Protein AF-A0A8C9F3S1-F1 (afdb_monomer_lite)

Structure (mmCIF, N/CA/C/O backbone):
data_AF-A0A8C9F3S1-F1
#
_entry.id   AF-A0A8C9F3S1-F1
#
loop_
_atom_site.group_PDB
_atom_site.id
_atom_site.type_symbol
_atom_site.label_atom_id
_atom_site.label_alt_id
_atom_site.label_comp_id
_atom_site.label_asym_id
_atom_site.label_entity_id
_atom_site.label_seq_id
_atom_site.pdbx_PDB_ins_code
_atom_site.Cartn_x
_atom_site.Cartn_y
_atom_site.Cartn_z
_atom_site.occupancy
_atom_site.B_iso_or_equiv
_atom_site.auth_seq_id
_atom_site.auth_comp_id
_atom_site.auth_asym_id
_atom_site.auth_atom_id
_atom_site.pdbx_PDB_model_num
ATOM 1 N N . MET A 1 1 ? 56.300 -4.552 -27.128 1.00 40.38 1 MET A N 1
ATOM 2 C CA . MET A 1 1 ? 56.455 -3.612 -25.999 1.00 40.38 1 MET A CA 1
ATOM 3 C C . MET A 1 1 ? 55.143 -2.860 -25.889 1.00 40.38 1 MET A C 1
ATOM 5 O O . MET A 1 1 ? 54.891 -1.975 -26.688 1.00 40.38 1 MET A O 1
ATOM 9 N N . GLU A 1 2 ? 54.137 -3.529 -25.342 1.00 37.75 2 GLU A N 1
ATOM 10 C CA . GLU A 1 2 ? 53.760 -3.551 -23.916 1.00 37.75 2 GLU A CA 1
ATOM 11 C C . GLU A 1 2 ? 52.948 -2.316 -23.510 1.00 37.75 2 GLU A C 1
ATOM 13 O O . GLU A 1 2 ? 53.443 -1.196 -23.452 1.00 37.75 2 GLU A O 1
ATOM 18 N N . VAL A 1 3 ? 51.667 -2.591 -23.267 1.00 48.91 3 VAL A N 1
ATOM 19 C CA . VAL A 1 3 ? 50.691 -1.763 -22.556 1.00 48.91 3 VAL A CA 1
ATOM 20 C C . VAL A 1 3 ? 51.000 -1.881 -21.057 1.00 48.91 3 VAL A C 1
ATOM 22 O O . VAL A 1 3 ? 51.366 -2.970 -20.617 1.00 48.91 3 VAL A O 1
ATOM 25 N N . PRO A 1 4 ? 50.797 -0.826 -20.250 1.00 51.31 4 PRO A N 1
ATOM 26 C CA . PRO A 1 4 ? 49.810 -1.012 -19.184 1.00 51.31 4 PRO A CA 1
ATOM 27 C C . PRO A 1 4 ? 48.930 0.221 -18.934 1.00 51.31 4 PRO A C 1
ATOM 29 O O . PRO A 1 4 ? 49.405 1.335 -18.729 1.00 51.31 4 PRO A O 1
ATOM 32 N N . ALA A 1 5 ? 47.623 -0.037 -18.879 1.00 44.47 5 ALA A N 1
ATOM 33 C CA . ALA A 1 5 ? 46.627 0.807 -18.239 1.00 44.47 5 ALA A CA 1
ATOM 34 C C . ALA A 1 5 ? 46.515 0.403 -16.759 1.00 44.47 5 ALA A C 1
ATOM 36 O O . ALA A 1 5 ? 46.363 -0.775 -16.428 1.00 44.47 5 ALA A O 1
ATOM 37 N N . SER A 1 6 ? 46.596 1.387 -15.872 1.00 47.25 6 SER A N 1
ATOM 38 C CA . SER A 1 6 ? 46.418 1.257 -14.429 1.00 47.25 6 SER A CA 1
ATOM 39 C C . SER A 1 6 ? 44.938 1.043 -14.073 1.00 47.25 6 SER A C 1
ATOM 41 O O . SER A 1 6 ? 44.082 1.878 -14.352 1.00 47.25 6 SER A O 1
ATOM 43 N N . ARG A 1 7 ? 44.638 -0.097 -13.437 1.00 53.00 7 ARG A N 1
ATOM 44 C CA . ARG A 1 7 ? 43.359 -0.407 -12.769 1.00 53.00 7 ARG A CA 1
ATOM 45 C C . ARG A 1 7 ? 43.422 0.059 -11.310 1.00 53.00 7 ARG A C 1
ATOM 47 O O . ARG A 1 7 ? 44.459 -0.163 -10.685 1.00 53.00 7 ARG A O 1
ATOM 54 N N . PRO A 1 8 ? 42.326 0.535 -10.701 1.00 44.69 8 PRO A N 1
ATOM 55 C CA . PRO A 1 8 ? 42.123 0.359 -9.275 1.00 44.69 8 PRO A CA 1
ATOM 56 C C . PRO A 1 8 ? 41.357 -0.945 -9.017 1.00 44.69 8 PRO A C 1
ATOM 58 O O . PRO A 1 8 ? 40.344 -1.248 -9.651 1.00 44.69 8 PRO A O 1
ATOM 61 N N . ALA A 1 9 ? 41.889 -1.734 -8.088 1.00 42.00 9 ALA A N 1
ATOM 62 C CA . ALA A 1 9 ? 41.243 -2.895 -7.507 1.00 42.00 9 ALA A CA 1
ATOM 63 C C . ALA A 1 9 ? 40.185 -2.427 -6.498 1.00 42.00 9 ALA A C 1
ATOM 65 O O . ALA A 1 9 ? 40.517 -1.745 -5.533 1.00 42.00 9 ALA A O 1
ATOM 66 N N . ALA A 1 10 ? 38.928 -2.811 -6.711 1.00 38.44 10 ALA A N 1
ATOM 67 C CA . ALA A 1 10 ? 37.900 -2.778 -5.681 1.00 38.44 10 ALA A CA 1
ATOM 68 C C . ALA A 1 10 ? 37.545 -4.228 -5.344 1.00 38.44 10 ALA A C 1
ATOM 70 O O . ALA A 1 10 ? 37.006 -4.976 -6.158 1.00 38.44 10 ALA A O 1
ATOM 71 N N . THR A 1 11 ? 37.965 -4.622 -4.152 1.00 38.94 11 THR A N 1
ATOM 72 C CA . THR A 1 11 ? 37.677 -5.880 -3.475 1.00 38.94 11 THR A CA 1
ATOM 73 C C . THR A 1 11 ? 36.175 -6.066 -3.284 1.00 38.94 11 THR A C 1
ATOM 75 O O . THR A 1 11 ? 35.510 -5.226 -2.682 1.00 38.94 11 THR A O 1
ATOM 78 N N . VAL A 1 12 ? 35.663 -7.196 -3.767 1.00 43.34 12 VAL A N 1
ATOM 79 C CA . VAL A 1 12 ? 34.337 -7.728 -3.441 1.00 43.34 12 VAL A CA 1
ATOM 80 C C . VAL A 1 12 ? 34.386 -8.251 -2.003 1.00 43.34 12 VAL A C 1
ATOM 82 O O . VAL A 1 12 ? 35.109 -9.204 -1.722 1.00 43.34 12 VAL A O 1
ATOM 85 N N . GLY A 1 13 ? 33.653 -7.608 -1.095 1.00 36.44 13 GLY A N 1
ATOM 86 C CA . GLY A 1 13 ? 33.334 -8.138 0.233 1.00 36.44 13 GLY A CA 1
ATOM 87 C C . GLY A 1 13 ? 31.901 -8.686 0.247 1.00 36.44 13 GLY A C 1
ATOM 88 O O . GLY A 1 13 ? 31.048 -8.121 -0.442 1.00 36.44 13 GLY A O 1
ATOM 89 N N . PRO A 1 14 ? 31.610 -9.774 0.983 1.00 40.41 14 PRO A N 1
ATOM 90 C CA . PRO A 1 14 ? 30.261 -10.311 1.078 1.00 40.41 14 PRO A CA 1
ATOM 91 C C . PRO A 1 14 ? 29.432 -9.437 2.028 1.00 40.41 14 PRO A C 1
ATOM 93 O O . PRO A 1 14 ? 29.808 -9.231 3.180 1.00 40.41 14 PRO A O 1
ATOM 96 N N . LEU A 1 15 ? 28.303 -8.921 1.544 1.00 35.81 15 LEU A N 1
ATOM 97 C CA . LEU A 1 15 ? 27.267 -8.325 2.386 1.00 35.81 15 LEU A CA 1
ATOM 98 C C . LEU A 1 15 ? 26.510 -9.472 3.059 1.00 35.81 15 LEU A C 1
ATOM 100 O O . LEU A 1 15 ? 25.598 -10.056 2.478 1.00 35.81 15 LEU A O 1
ATOM 104 N N . ALA A 1 16 ? 26.976 -9.842 4.250 1.00 39.41 16 ALA A N 1
ATOM 105 C CA . ALA A 1 16 ? 26.244 -10.689 5.174 1.00 39.41 16 ALA A CA 1
ATOM 106 C C . ALA A 1 16 ? 25.126 -9.868 5.828 1.00 39.41 16 ALA A C 1
ATOM 108 O O . ALA A 1 16 ? 25.329 -8.721 6.225 1.00 39.41 16 ALA A O 1
ATOM 109 N N . GLU A 1 17 ? 23.951 -10.479 5.900 1.00 46.97 17 GLU A N 1
ATOM 110 C CA . GLU A 1 17 ? 22.788 -9.975 6.610 1.00 46.97 17 GLU A CA 1
ATOM 111 C C . GLU A 1 17 ? 23.079 -9.816 8.103 1.00 46.97 17 GLU A C 1
ATOM 113 O O . GLU A 1 17 ? 23.372 -10.787 8.798 1.00 46.97 17 GLU A O 1
ATOM 118 N N . GLU A 1 18 ? 22.944 -8.598 8.614 1.00 45.09 18 GLU A N 1
ATOM 119 C CA . GLU A 1 18 ? 22.862 -8.348 10.048 1.00 45.09 18 GLU A CA 1
ATOM 120 C C . GLU A 1 18 ? 21.908 -7.174 10.268 1.00 45.09 18 GLU A C 1
ATOM 122 O O . GLU A 1 18 ? 22.255 -6.008 10.093 1.00 45.09 18 GLU A O 1
ATOM 127 N N . GLY A 1 19 ? 20.651 -7.490 10.576 1.00 43.06 19 GLY A N 1
ATOM 128 C CA . GLY A 1 19 ? 19.624 -6.471 10.767 1.00 43.06 19 GLY A CA 1
ATOM 129 C C . GLY A 1 19 ? 18.257 -7.027 11.140 1.00 43.06 19 GLY A C 1
ATOM 130 O O . GLY A 1 19 ? 17.271 -6.595 10.562 1.00 43.06 19 GLY A O 1
ATOM 131 N N . ALA A 1 20 ? 18.178 -8.006 12.050 1.00 48.91 20 ALA A N 1
ATOM 132 C CA . ALA A 1 20 ? 16.881 -8.529 12.504 1.00 48.91 20 ALA A CA 1
ATOM 133 C C . ALA A 1 20 ? 16.910 -9.243 13.874 1.00 48.91 20 ALA A C 1
ATOM 135 O O . ALA A 1 20 ? 16.218 -10.240 14.052 1.00 48.91 20 ALA A O 1
ATOM 136 N N . SER A 1 21 ? 17.711 -8.807 14.858 1.00 49.84 21 SER A N 1
ATOM 137 C CA . SER A 1 21 ? 17.746 -9.528 16.152 1.00 49.84 21 SER A CA 1
ATOM 138 C C . SER A 1 21 ? 17.918 -8.683 17.418 1.00 49.84 21 SER A C 1
ATOM 140 O O . SER A 1 21 ? 18.250 -9.238 18.467 1.00 49.84 21 SER A O 1
ATOM 142 N N . GLN A 1 22 ? 17.739 -7.360 17.359 1.00 50.94 22 GLN A N 1
ATOM 143 C CA . GLN A 1 22 ? 17.936 -6.498 18.538 1.00 50.94 22 GLN A CA 1
ATOM 144 C C . GLN A 1 22 ? 16.636 -6.049 19.224 1.00 50.94 22 GLN A C 1
ATOM 146 O O . GLN A 1 22 ? 16.678 -5.764 20.418 1.00 50.94 22 GLN A O 1
ATOM 151 N N . ASP A 1 23 ? 15.483 -6.092 18.551 1.00 52.31 23 ASP A N 1
ATOM 152 C CA . ASP A 1 23 ? 14.227 -5.590 19.135 1.00 52.31 23 ASP A CA 1
ATOM 153 C C . ASP A 1 23 ? 13.485 -6.597 20.032 1.00 52.31 23 ASP A C 1
ATOM 155 O O . ASP A 1 23 ? 12.752 -6.192 20.933 1.00 52.31 23 ASP A O 1
ATOM 159 N N . GLU A 1 24 ? 13.729 -7.906 19.896 1.00 46.50 24 GLU A N 1
ATOM 160 C CA . GLU A 1 24 ? 13.007 -8.917 20.694 1.00 46.50 24 GLU A CA 1
ATOM 161 C C . GLU A 1 24 ? 13.528 -9.059 22.136 1.00 46.50 24 GLU A C 1
ATOM 163 O O . GLU A 1 24 ? 12.797 -9.471 23.035 1.00 46.50 24 GLU A O 1
ATOM 168 N N . ARG A 1 25 ? 14.776 -8.651 22.411 1.00 50.03 25 ARG A N 1
ATOM 169 C CA . ARG A 1 25 ? 15.363 -8.725 23.767 1.00 50.03 25 ARG A CA 1
ATOM 170 C C . ARG A 1 25 ? 14.845 -7.641 24.714 1.00 50.03 25 ARG A C 1
ATOM 172 O O . ARG A 1 25 ? 14.962 -7.778 25.930 1.00 50.03 25 ARG A O 1
ATOM 179 N N . SER A 1 26 ? 14.254 -6.582 24.168 1.00 52.75 26 SER A N 1
ATOM 180 C CA . SER A 1 26 ? 13.777 -5.429 24.935 1.00 52.75 26 SER A CA 1
ATOM 181 C C . SER A 1 26 ? 12.423 -5.678 25.616 1.00 52.75 26 SER A C 1
ATOM 183 O O . SER A 1 26 ? 12.076 -4.961 26.552 1.00 52.75 26 SER A O 1
ATOM 185 N N . LEU A 1 27 ? 11.675 -6.714 25.209 1.00 48.75 27 LEU A N 1
ATOM 186 C CA . LEU A 1 27 ? 10.357 -7.040 25.774 1.00 48.75 27 LEU A CA 1
ATOM 187 C C . LEU A 1 27 ? 10.408 -8.069 26.919 1.00 48.75 27 LEU A C 1
ATOM 189 O O . LEU A 1 27 ? 9.617 -7.961 27.858 1.00 48.75 27 LEU A O 1
ATOM 193 N N . GLU A 1 28 ? 11.369 -9.001 26.937 1.00 51.19 28 GLU A N 1
ATOM 194 C CA . GLU A 1 28 ? 11.508 -9.957 28.055 1.00 51.19 28 GLU A CA 1
ATOM 195 C C . GLU A 1 28 ? 12.049 -9.313 29.345 1.00 51.19 28 GLU A C 1
ATOM 197 O O . GLU A 1 28 ? 11.713 -9.745 30.450 1.00 51.19 28 GLU A O 1
ATOM 202 N N . ALA A 1 29 ? 12.814 -8.220 29.233 1.00 51.09 29 ALA A N 1
ATOM 203 C CA . ALA A 1 29 ? 13.344 -7.489 30.387 1.00 51.09 29 ALA A CA 1
ATOM 204 C C . ALA A 1 29 ? 12.253 -6.781 31.218 1.00 51.09 29 ALA A C 1
ATOM 206 O O . ALA A 1 29 ? 12.448 -6.534 32.408 1.00 51.09 29 ALA A O 1
ATOM 207 N N . LEU A 1 30 ? 11.088 -6.494 30.624 1.00 48.84 30 LEU A N 1
ATOM 208 C CA . LEU A 1 30 ? 9.957 -5.870 31.321 1.00 48.84 30 LEU A CA 1
ATOM 209 C C . LEU A 1 30 ? 9.038 -6.898 32.007 1.00 48.84 30 LEU A C 1
ATOM 211 O O . LEU A 1 30 ? 8.344 -6.548 32.960 1.00 48.84 30 LEU A O 1
ATOM 215 N N . SER A 1 31 ? 9.070 -8.171 31.592 1.00 45.81 31 SER A N 1
ATOM 216 C CA . SER A 1 31 ? 8.267 -9.242 32.207 1.00 45.81 31 SER A CA 1
ATOM 217 C C . SER A 1 31 ? 8.867 -9.779 33.512 1.00 45.81 31 SER A C 1
ATOM 219 O O . SER A 1 31 ? 8.136 -10.321 34.342 1.00 45.81 31 SER A O 1
ATOM 221 N N . LEU A 1 32 ? 10.181 -9.638 33.724 1.00 46.72 32 LEU A N 1
ATOM 222 C CA . LEU A 1 32 ? 10.860 -10.177 34.911 1.00 46.72 32 LEU A CA 1
ATOM 223 C C . LEU A 1 32 ? 10.746 -9.284 36.160 1.00 46.72 32 LEU A C 1
ATOM 225 O O . LEU A 1 32 ? 11.023 -9.740 37.267 1.00 46.72 32 LEU A O 1
ATOM 229 N N . ALA A 1 33 ? 10.316 -8.029 36.014 1.00 46.16 33 ALA A N 1
ATOM 230 C CA . ALA A 1 33 ? 10.257 -7.067 37.117 1.00 46.16 33 ALA A CA 1
ATOM 231 C C . ALA A 1 33 ? 8.953 -7.125 37.946 1.00 46.16 33 ALA A C 1
ATOM 233 O O . ALA A 1 33 ? 8.840 -6.421 38.948 1.00 46.16 33 ALA A O 1
ATOM 234 N N . ALA A 1 34 ? 7.979 -7.964 37.569 1.00 47.00 34 ALA A N 1
ATOM 235 C CA . ALA A 1 34 ? 6.645 -8.010 38.188 1.00 47.00 34 ALA A CA 1
ATOM 236 C C . ALA A 1 34 ? 6.294 -9.351 38.876 1.00 47.00 34 ALA A C 1
ATOM 238 O O . ALA A 1 34 ? 5.120 -9.658 39.079 1.00 47.00 34 ALA A O 1
ATOM 239 N N . GLY A 1 35 ? 7.291 -10.159 39.254 1.00 40.00 35 GLY A N 1
ATOM 240 C CA . GLY A 1 35 ? 7.086 -11.484 39.853 1.00 40.00 35 GLY A CA 1
ATOM 241 C C . GLY A 1 35 ? 7.513 -11.605 41.319 1.00 40.00 35 GLY A C 1
ATOM 242 O O . GLY A 1 35 ? 8.646 -11.974 41.596 1.00 40.00 35 GLY A O 1
ATOM 243 N N . GLY A 1 36 ? 6.572 -11.394 42.246 1.00 38.44 36 GLY A N 1
ATOM 244 C CA . GLY A 1 36 ? 6.446 -12.203 43.471 1.00 38.44 36 GLY A CA 1
ATOM 245 C C . GLY A 1 36 ? 7.392 -11.928 44.649 1.00 38.44 36 GLY A C 1
ATOM 246 O O . GLY A 1 36 ? 8.407 -12.595 44.827 1.00 38.44 36 GLY A O 1
ATOM 247 N N . GLY A 1 37 ? 6.959 -11.056 45.566 1.00 34.47 37 GLY A N 1
ATOM 248 C CA . GLY A 1 37 ? 7.470 -11.021 46.937 1.00 34.47 37 GLY A CA 1
ATOM 249 C C . GLY A 1 37 ? 7.090 -12.292 47.707 1.00 34.47 37 GLY A C 1
ATOM 250 O O . GLY A 1 37 ? 5.929 -12.498 48.055 1.00 34.47 37 GLY A O 1
ATOM 251 N N . ALA A 1 38 ? 8.076 -13.141 47.991 1.00 37.38 38 ALA A N 1
ATOM 252 C CA . ALA A 1 38 ? 7.929 -14.309 48.850 1.00 37.38 38 ALA A CA 1
ATOM 253 C C . ALA A 1 38 ? 7.910 -13.889 50.331 1.00 37.38 38 ALA A C 1
ATOM 255 O O . ALA A 1 38 ? 8.955 -13.653 50.937 1.00 37.38 38 ALA A O 1
ATOM 256 N N . VAL A 1 39 ? 6.722 -13.837 50.940 1.00 38.84 39 VAL A N 1
ATOM 257 C CA . VAL A 1 39 ? 6.584 -13.820 52.405 1.00 38.84 39 VAL A CA 1
ATOM 258 C C . VAL A 1 39 ? 6.452 -15.264 52.882 1.00 38.84 39 VAL A C 1
ATOM 260 O O . VAL A 1 39 ? 5.364 -15.830 52.952 1.00 38.84 39 VAL A O 1
ATOM 263 N N . ALA A 1 40 ? 7.592 -15.873 53.205 1.00 40.28 40 ALA A N 1
ATOM 264 C CA . ALA A 1 40 ? 7.656 -17.141 53.919 1.00 40.28 40 ALA A CA 1
ATOM 265 C C . ALA A 1 40 ? 7.258 -16.923 55.392 1.00 40.28 40 ALA A C 1
ATOM 267 O O . ALA A 1 40 ? 8.084 -16.606 56.251 1.00 40.28 40 ALA A O 1
ATOM 268 N N . GLY A 1 41 ? 5.964 -17.074 55.680 1.00 35.03 41 GLY A N 1
ATOM 269 C CA . GLY A 1 41 ? 5.427 -17.125 57.037 1.00 35.03 41 GLY A CA 1
ATOM 270 C C . GLY A 1 41 ? 5.842 -18.416 57.741 1.00 35.03 41 GLY A C 1
ATOM 271 O O . GLY A 1 41 ? 5.277 -19.478 57.498 1.00 35.03 41 GLY A O 1
ATOM 272 N N . ARG A 1 42 ? 6.844 -18.302 58.619 1.00 36.91 42 ARG A N 1
ATOM 273 C CA . ARG A 1 42 ? 7.300 -19.317 59.581 1.00 36.91 42 ARG A CA 1
ATOM 274 C C . ARG A 1 42 ? 6.134 -19.901 60.385 1.00 36.91 42 ARG A C 1
ATOM 276 O O . ARG A 1 42 ? 5.455 -19.180 61.111 1.00 36.91 42 ARG A O 1
ATOM 283 N N . SER A 1 43 ? 5.996 -21.223 60.337 1.00 46.34 43 SER A N 1
ATOM 284 C CA . SER A 1 43 ? 5.251 -22.010 61.317 1.00 46.34 43 SER A CA 1
ATOM 285 C C . SER A 1 43 ? 5.920 -21.908 62.693 1.00 46.34 43 SER A C 1
ATOM 287 O O . SER A 1 43 ? 7.096 -22.253 62.836 1.00 46.34 43 SER A O 1
ATOM 289 N N . LEU A 1 44 ? 5.175 -21.478 63.711 1.00 37.12 44 LEU A N 1
ATOM 290 C CA . LEU A 1 44 ? 5.513 -21.683 65.121 1.00 37.12 44 LEU A CA 1
ATOM 291 C C . LEU A 1 44 ? 4.256 -22.117 65.904 1.00 37.12 44 LEU A C 1
ATOM 293 O O . LEU A 1 44 ? 3.140 -21.869 65.451 1.00 37.12 44 LEU A O 1
ATOM 297 N N . PRO A 1 45 ? 4.446 -22.831 67.026 1.00 43.03 45 PRO A N 1
ATOM 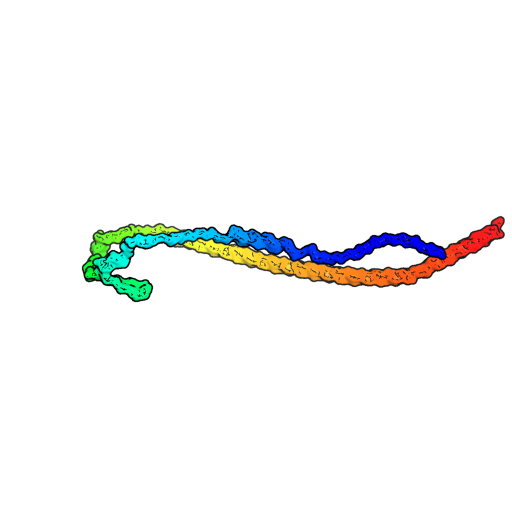298 C CA . PRO A 1 45 ? 3.648 -23.990 67.405 1.00 43.03 45 PRO A CA 1
ATOM 299 C C . PRO A 1 45 ? 2.378 -23.654 68.191 1.00 43.03 45 PRO A C 1
ATOM 301 O O . PRO A 1 45 ? 2.285 -22.647 68.892 1.00 43.03 45 PRO A O 1
ATOM 304 N N . GLU A 1 46 ? 1.418 -24.571 68.082 1.00 39.41 46 GLU A N 1
ATOM 305 C CA . GLU A 1 46 ? 0.147 -24.649 68.798 1.00 39.41 46 GLU A CA 1
ATOM 306 C C . GLU A 1 46 ? 0.290 -24.512 70.320 1.00 39.41 46 GLU A C 1
ATOM 308 O O . GLU A 1 46 ? 0.432 -25.475 71.073 1.00 39.41 46 GLU A O 1
ATOM 313 N N . GLY A 1 47 ? 0.127 -23.282 70.798 1.00 42.16 47 GLY A N 1
ATOM 314 C CA . GLY A 1 47 ? -0.410 -23.022 72.124 1.00 42.16 47 GLY A CA 1
ATOM 315 C C . GLY A 1 47 ? -1.906 -23.319 72.120 1.00 42.16 47 GLY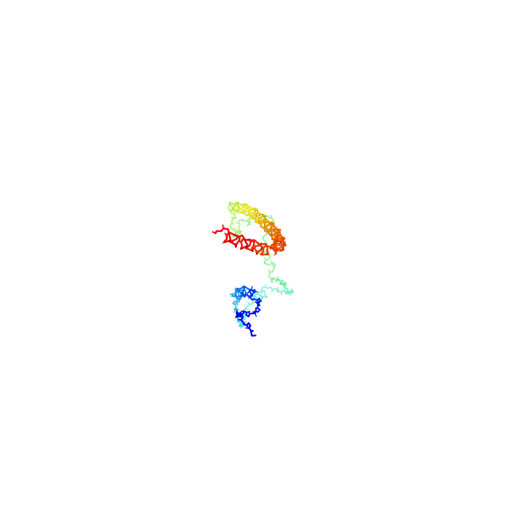 A C 1
ATOM 316 O O . GLY A 1 47 ? -2.693 -22.446 71.770 1.00 42.16 47 GLY A O 1
ATOM 317 N N . ARG A 1 48 ? -2.263 -24.565 72.454 1.00 52.00 48 ARG A N 1
ATOM 318 C CA . ARG A 1 48 ? -3.539 -25.062 73.013 1.00 52.00 48 ARG A CA 1
ATOM 319 C C . ARG A 1 48 ? -4.643 -23.994 73.157 1.00 52.00 48 ARG A C 1
ATOM 321 O O . ARG A 1 48 ? -4.981 -23.577 74.262 1.00 52.00 48 ARG A O 1
ATOM 328 N N . ARG A 1 49 ? -5.224 -23.548 72.039 1.00 44.38 49 ARG A N 1
ATOM 329 C CA . ARG A 1 49 ? -6.460 -22.759 72.054 1.00 44.38 49 ARG A CA 1
ATOM 330 C C . ARG A 1 49 ? -7.581 -23.746 72.333 1.00 44.38 49 ARG A C 1
ATOM 332 O O . ARG A 1 49 ? -7.708 -24.723 71.600 1.00 44.38 49 ARG A O 1
ATOM 339 N N . ALA A 1 50 ? -8.361 -23.520 73.388 1.00 47.88 50 ALA A N 1
ATOM 340 C CA . ALA A 1 50 ? -9.633 -24.209 73.567 1.00 47.88 50 ALA A CA 1
ATOM 341 C C . ALA A 1 50 ? -10.435 -24.013 72.272 1.00 47.88 50 ALA A C 1
ATOM 343 O O . ALA A 1 50 ? -10.847 -22.900 71.949 1.00 47.88 50 ALA A O 1
ATOM 344 N N . THR A 1 51 ? -10.517 -25.057 71.449 1.00 59.62 51 THR A N 1
ATOM 345 C CA . THR A 1 51 ? -11.204 -24.969 70.161 1.00 59.62 51 THR A CA 1
ATOM 346 C C . THR A 1 51 ? -12.703 -24.902 70.437 1.00 59.62 51 THR A C 1
ATOM 348 O O . THR A 1 51 ? -13.172 -25.465 71.424 1.00 59.62 51 THR A O 1
ATOM 351 N N . LEU A 1 52 ? -13.473 -24.219 69.583 1.00 59.88 52 LEU A N 1
ATOM 352 C CA . LEU A 1 52 ? -14.937 -24.125 69.710 1.00 59.88 52 LEU A CA 1
ATOM 353 C C . LEU A 1 52 ? -15.596 -25.508 69.890 1.00 59.88 52 LEU A C 1
ATOM 355 O O . LEU A 1 52 ? -16.612 -25.617 70.565 1.00 59.88 52 LEU A O 1
ATOM 359 N N . ALA A 1 53 ? -14.974 -26.569 69.367 1.00 60.69 53 ALA A N 1
ATOM 360 C CA . ALA A 1 53 ? -15.385 -27.953 69.584 1.00 60.69 53 ALA A CA 1
ATOM 361 C C . ALA A 1 53 ? -15.389 -28.360 71.071 1.00 60.69 53 ALA A C 1
ATOM 363 O O . ALA A 1 53 ? -16.368 -28.939 71.523 1.00 60.69 53 ALA A O 1
ATOM 364 N N . SER A 1 54 ? -14.366 -27.987 71.847 1.00 60.38 54 SER A N 1
ATOM 365 C CA . SER A 1 54 ? -14.272 -28.307 73.280 1.00 60.38 54 SER A CA 1
ATOM 366 C C . SER A 1 54 ? -15.313 -27.570 74.131 1.00 60.38 54 SER A C 1
ATOM 368 O O . SER A 1 54 ? -15.723 -28.074 75.170 1.00 60.38 54 SER A O 1
ATOM 370 N N . ALA A 1 55 ? -15.753 -26.380 73.703 1.00 62.31 55 ALA A N 1
ATOM 371 C CA . ALA A 1 55 ? -16.841 -25.653 74.361 1.00 62.31 55 ALA A CA 1
ATOM 372 C C . ALA A 1 55 ? -18.217 -26.242 74.003 1.00 62.31 55 ALA A C 1
ATOM 374 O O . ALA A 1 55 ? -19.082 -26.365 74.865 1.00 62.31 55 ALA A O 1
ATOM 375 N N . LEU A 1 56 ? -18.401 -26.661 72.747 1.00 66.00 56 LEU A N 1
ATOM 376 C CA . LEU A 1 56 ? -19.633 -27.307 72.292 1.00 66.00 56 LEU A CA 1
ATOM 377 C C . LEU A 1 56 ? -19.821 -28.686 72.938 1.00 66.00 56 LEU A C 1
ATOM 379 O O . LEU A 1 56 ? -20.924 -28.992 73.370 1.00 66.00 56 LEU A O 1
ATOM 383 N N . GLU A 1 57 ? -18.758 -29.478 73.097 1.00 69.06 57 GLU A N 1
ATOM 384 C CA . GLU A 1 57 ? -18.792 -30.764 73.819 1.00 69.06 57 GLU A CA 1
ATOM 385 C C . GLU A 1 57 ? -19.211 -30.622 75.297 1.00 69.06 57 GLU A C 1
ATOM 387 O O . GLU A 1 57 ? -19.762 -31.559 75.873 1.00 69.06 57 GLU A O 1
ATOM 392 N N . LEU A 1 58 ? -19.002 -29.449 75.915 1.00 68.31 58 LEU A N 1
ATOM 393 C CA . LEU A 1 58 ? -19.491 -29.155 77.270 1.00 68.31 58 LEU A CA 1
ATOM 394 C C . LEU A 1 58 ? -21.007 -28.887 77.311 1.00 68.31 58 LEU A C 1
ATOM 396 O O . LEU A 1 58 ? -21.659 -29.160 78.319 1.00 68.31 58 LEU A O 1
ATOM 400 N N . GLU A 1 59 ? -21.577 -28.343 76.233 1.00 70.44 59 GLU A N 1
ATOM 401 C CA . GLU A 1 5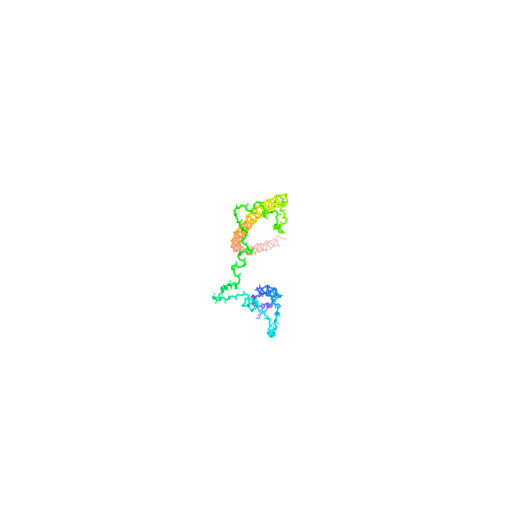9 ? -22.982 -27.915 76.160 1.00 70.44 59 GLU A CA 1
ATOM 402 C C . GLU A 1 59 ? -23.895 -28.905 75.409 1.00 70.44 59 GLU A C 1
ATOM 404 O O . GLU A 1 59 ? -25.128 -28.792 75.453 1.00 70.44 59 GLU A O 1
ATOM 409 N N . GLY A 1 60 ? -23.320 -29.905 74.742 1.00 81.38 60 GLY A N 1
ATOM 410 C CA . GLY A 1 60 ? -24.050 -30.904 73.971 1.00 81.38 60 GLY A CA 1
ATOM 411 C C . GLY A 1 60 ? -23.166 -31.990 73.372 1.00 81.38 60 GLY A C 1
ATOM 412 O O . GLY A 1 60 ? -21.968 -32.065 73.610 1.00 81.38 60 GLY A O 1
ATOM 413 N N . THR A 1 61 ? -23.779 -32.842 72.562 1.00 80.12 61 THR A N 1
ATOM 414 C CA . THR A 1 61 ? -23.096 -33.907 71.829 1.00 80.12 61 THR A CA 1
ATOM 415 C C . THR A 1 61 ? -22.756 -33.424 70.422 1.00 80.12 61 THR A C 1
ATOM 417 O O . THR A 1 61 ? -23.603 -32.867 69.720 1.00 80.12 61 THR A O 1
ATOM 420 N N . VAL A 1 62 ? -21.498 -33.596 70.016 1.00 79.25 62 VAL A N 1
ATOM 421 C CA . VAL A 1 62 ? -21.009 -33.230 68.682 1.00 79.25 62 VAL A CA 1
ATOM 422 C C . VAL A 1 62 ? -20.699 -34.518 67.924 1.00 79.25 62 VAL A C 1
ATOM 424 O O . VAL A 1 62 ? -19.813 -35.272 68.315 1.00 79.25 62 VAL A O 1
ATOM 427 N N . LEU A 1 63 ? -21.410 -34.763 66.829 1.00 79.56 63 LEU A N 1
ATOM 428 C CA . LEU A 1 63 ? -21.122 -35.827 65.872 1.00 79.56 63 LEU A CA 1
ATOM 429 C C . LEU A 1 63 ? -20.474 -35.197 64.640 1.00 79.56 63 LEU A C 1
ATOM 431 O O . LEU A 1 63 ? -20.937 -34.172 64.135 1.00 79.56 63 LEU A O 1
ATOM 435 N N . ARG A 1 64 ? -19.370 -35.775 64.168 1.00 81.12 64 ARG A N 1
ATOM 436 C CA . ARG A 1 64 ? -18.627 -35.250 63.020 1.00 81.12 64 ARG A CA 1
ATOM 437 C C . ARG A 1 64 ? -18.538 -36.321 61.945 1.00 81.12 64 ARG A C 1
ATOM 439 O O . ARG A 1 64 ? -17.811 -37.296 62.102 1.00 81.12 64 ARG A O 1
ATOM 446 N N . GLU A 1 65 ? -19.273 -36.119 60.860 1.00 79.38 65 GLU A N 1
ATOM 447 C CA . GLU A 1 65 ? -19.277 -36.992 59.689 1.00 79.38 65 GLU A CA 1
ATOM 448 C C . GLU A 1 65 ? -18.641 -36.239 58.513 1.00 79.38 65 GLU A C 1
ATOM 450 O O . GLU A 1 65 ? -19.246 -35.363 57.895 1.00 79.38 65 GLU A O 1
ATOM 455 N N . GLY A 1 66 ? -17.371 -36.536 58.219 1.00 79.94 66 GLY A N 1
ATOM 456 C CA . GLY A 1 66 ? -16.618 -35.842 57.170 1.00 79.94 66 GLY A CA 1
ATOM 457 C C . GLY A 1 66 ? -16.479 -34.339 57.451 1.00 79.94 66 GLY A C 1
ATOM 458 O O . GLY A 1 66 ? -15.895 -33.948 58.461 1.00 79.94 66 GLY A O 1
ATOM 459 N N . GLN A 1 67 ? -17.003 -33.493 56.557 1.00 74.75 67 GLN A N 1
ATOM 460 C CA . GLN A 1 67 ? -17.028 -32.032 56.739 1.00 74.75 67 GLN A CA 1
ATOM 461 C C . GLN A 1 67 ? -18.287 -31.520 57.467 1.00 74.75 67 GLN A C 1
ATOM 463 O O . GLN A 1 67 ? -18.380 -30.327 57.749 1.00 74.75 67 GLN A O 1
ATOM 468 N N . LEU A 1 68 ? -19.249 -32.393 57.791 1.00 70.06 68 LEU A N 1
ATOM 469 C CA . LEU A 1 68 ? -20.481 -32.026 58.485 1.00 70.06 68 LEU A CA 1
ATOM 470 C C . LEU A 1 68 ? -20.322 -32.204 60.002 1.00 70.06 68 LEU A C 1
ATOM 472 O O . LEU A 1 68 ? -19.996 -33.286 60.490 1.00 70.06 68 LEU A O 1
ATOM 476 N N . THR A 1 69 ? -20.586 -31.141 60.762 1.00 79.06 69 THR A N 1
ATOM 477 C CA . THR A 1 69 ? -20.666 -31.176 62.230 1.00 79.06 69 THR A CA 1
ATOM 478 C C . THR A 1 69 ? -22.121 -31.076 62.671 1.00 79.06 69 THR A C 1
ATOM 480 O O . THR A 1 69 ? -22.733 -30.014 62.546 1.00 79.06 69 THR A O 1
ATOM 483 N N . GLN A 1 70 ? -22.669 -32.163 63.208 1.00 76.06 70 GLN A N 1
ATOM 484 C CA . GLN A 1 70 ? -23.986 -32.189 63.830 1.00 76.06 70 GLN A CA 1
ATOM 485 C C . GLN A 1 70 ? -23.830 -31.949 65.333 1.00 76.06 70 GLN A C 1
ATOM 487 O O . GLN A 1 70 ? -23.083 -32.648 66.011 1.00 76.06 70 GLN A O 1
ATOM 492 N N . PHE A 1 71 ? -24.526 -30.945 65.857 1.00 81.38 71 PHE A N 1
ATOM 493 C CA . PHE A 1 71 ? -24.491 -30.601 67.275 1.00 81.38 71 PHE A CA 1
ATOM 494 C C . PHE A 1 71 ? -25.886 -30.718 67.883 1.00 81.38 71 PHE A C 1
ATOM 496 O O . PHE A 1 71 ? -26.823 -30.065 67.421 1.00 81.38 71 PHE A O 1
ATOM 503 N N . VAL A 1 72 ? -26.015 -31.520 68.939 1.00 83.94 72 VAL A N 1
ATOM 504 C CA . VAL A 1 72 ? -27.251 -31.676 69.711 1.00 83.94 72 VAL A CA 1
ATOM 505 C C . VAL A 1 72 ? -26.996 -31.206 71.138 1.00 83.94 72 VAL A C 1
ATOM 507 O O . VAL A 1 72 ? -26.307 -31.866 71.910 1.00 83.94 72 VAL A O 1
ATOM 510 N N . ALA A 1 73 ? -27.561 -30.055 71.501 1.00 82.38 73 ALA A N 1
ATOM 511 C CA . ALA A 1 73 ? -27.437 -29.502 72.848 1.00 82.38 73 ALA A CA 1
ATOM 512 C C . ALA A 1 73 ? -28.094 -30.415 73.903 1.00 82.38 73 ALA A C 1
ATOM 514 O O . ALA A 1 73 ? -29.202 -30.907 73.692 1.00 82.38 73 ALA A O 1
ATOM 515 N N . ASN A 1 74 ? -27.487 -30.544 75.089 1.00 81.06 74 ASN A N 1
ATOM 516 C CA . ASN A 1 74 ? -28.022 -31.370 76.191 1.00 81.06 74 ASN A CA 1
ATOM 517 C C . ASN A 1 74 ? -29.369 -30.861 76.735 1.00 81.06 74 ASN A C 1
ATOM 519 O O . ASN A 1 74 ? -30.123 -31.594 77.364 1.00 81.06 74 ASN A O 1
ATOM 523 N N . ASN A 1 75 ? -29.685 -29.592 76.478 1.00 78.06 75 ASN A N 1
ATOM 524 C CA . ASN A 1 75 ? -30.930 -28.942 76.876 1.00 78.06 75 ASN A CA 1
ATOM 525 C C . ASN A 1 75 ? -31.765 -28.529 75.655 1.00 78.06 75 ASN A C 1
ATOM 527 O O . ASN A 1 75 ? -32.396 -27.469 75.676 1.00 78.06 75 ASN A O 1
ATOM 531 N N . LEU A 1 76 ? -31.750 -29.329 74.578 1.00 77.25 76 LEU A N 1
ATOM 532 C CA . LEU A 1 76 ? -32.451 -29.014 73.329 1.00 77.25 76 LEU A CA 1
ATOM 533 C C . LEU A 1 76 ? -33.929 -28.675 73.573 1.00 77.25 76 LEU A C 1
ATOM 535 O O . LEU A 1 76 ? -34.389 -27.644 73.099 1.00 77.25 76 LEU A O 1
ATOM 539 N N . GLU A 1 77 ? -34.643 -29.449 74.395 1.00 73.25 77 GLU A N 1
ATOM 540 C CA . GLU A 1 77 ? -36.048 -29.168 74.730 1.00 73.25 77 GLU A CA 1
ATOM 541 C C . GLU A 1 77 ? -36.244 -27.824 75.440 1.00 73.25 77 GLU A C 1
ATOM 543 O O . GLU A 1 77 ? -37.155 -27.070 75.106 1.00 73.25 77 GLU A O 1
ATOM 548 N N . ARG A 1 78 ? -35.379 -27.482 76.402 1.00 73.31 78 ARG A N 1
ATOM 549 C CA . ARG A 1 78 ? -35.439 -26.189 77.101 1.00 73.31 78 ARG A CA 1
ATOM 550 C C . ARG A 1 78 ? -35.121 -25.041 76.141 1.00 73.31 78 ARG A C 1
ATOM 552 O O . ARG A 1 78 ? -35.783 -24.012 76.200 1.00 73.31 78 ARG A O 1
ATOM 559 N N . ARG A 1 79 ? -34.151 -25.217 75.238 1.00 74.12 79 ARG A N 1
ATOM 560 C CA . ARG A 1 79 ? -33.814 -24.224 74.206 1.00 74.12 79 ARG A CA 1
ATOM 561 C C . ARG A 1 79 ? -34.934 -24.051 73.185 1.00 74.12 79 ARG A C 1
ATOM 563 O O . ARG A 1 79 ? -35.224 -22.915 72.837 1.00 74.12 79 ARG A O 1
ATOM 570 N N . ILE A 1 80 ? -35.597 -25.135 72.781 1.00 73.81 80 ILE A N 1
ATOM 571 C CA . ILE A 1 80 ? -36.777 -25.099 71.907 1.00 73.81 80 ILE A CA 1
ATOM 572 C C . ILE A 1 80 ? -37.940 -24.397 72.608 1.00 73.81 80 ILE A C 1
ATOM 574 O O . ILE A 1 80 ? -38.616 -23.589 71.988 1.00 73.81 80 ILE A O 1
ATOM 578 N N . ARG A 1 81 ? -38.158 -24.639 73.906 1.00 76.31 81 ARG A N 1
ATOM 579 C CA . ARG A 1 81 ? -39.179 -23.919 74.687 1.00 76.31 81 ARG A CA 1
ATOM 580 C C . ARG A 1 81 ? -38.868 -22.426 74.825 1.00 76.31 81 ARG A C 1
ATOM 582 O O . ARG A 1 81 ? -39.790 -21.625 74.802 1.00 76.31 81 ARG A O 1
ATOM 589 N N . LEU A 1 82 ? -37.590 -22.051 74.934 1.00 66.88 82 LEU A N 1
ATOM 590 C CA . LEU A 1 82 ? -37.158 -20.647 74.948 1.00 66.88 82 LEU A CA 1
ATOM 591 C C . LEU A 1 82 ? -37.214 -19.991 73.556 1.00 66.88 82 LEU A C 1
ATOM 593 O O . LEU A 1 82 ? -37.452 -18.793 73.470 1.00 66.88 82 LEU A O 1
ATOM 597 N N . SER A 1 83 ? -37.016 -20.750 72.471 1.00 65.75 83 SER A N 1
ATOM 598 C CA . SER A 1 83 ? -37.135 -20.252 71.090 1.00 65.75 83 SER A CA 1
ATOM 599 C C . SER A 1 83 ? -38.557 -20.345 70.526 1.00 65.75 83 SER A C 1
ATOM 601 O O . SER A 1 83 ? -38.853 -19.775 69.479 1.00 65.75 83 SER A O 1
ATOM 603 N N . GLY A 1 84 ? -39.430 -21.104 71.183 1.00 55.78 84 GLY A N 1
ATOM 604 C CA . GLY A 1 84 ? -40.788 -21.406 70.760 1.00 55.78 84 GLY A CA 1
ATOM 605 C C . GLY A 1 84 ? -41.779 -20.387 71.297 1.00 55.78 84 GLY A C 1
ATOM 606 O O . GLY A 1 84 ? -42.495 -20.660 72.255 1.00 55.78 84 GLY A O 1
ATOM 607 N N . VAL A 1 85 ? -41.864 -19.225 70.653 1.00 55.50 85 VAL A N 1
ATOM 608 C CA . VAL A 1 85 ? -43.060 -18.377 70.764 1.00 55.50 85 VAL A CA 1
ATOM 609 C C . VAL A 1 85 ? -44.244 -19.151 70.153 1.00 55.50 85 VAL A C 1
ATOM 611 O O . VAL A 1 85 ? -44.118 -19.637 69.024 1.00 55.50 85 VAL A O 1
ATOM 614 N N . PRO A 1 86 ? -45.395 -19.300 70.840 1.00 52.09 86 PRO A N 1
ATOM 615 C CA . PRO A 1 86 ? -46.558 -19.981 70.280 1.00 52.09 86 PRO A CA 1
ATOM 616 C C . PRO A 1 86 ? -47.147 -19.149 69.132 1.00 52.09 86 PRO A C 1
ATOM 618 O O . PRO A 1 86 ? -47.759 -18.100 69.331 1.00 52.09 86 PRO A O 1
ATOM 621 N N . ARG A 1 87 ? -46.950 -19.627 67.902 1.00 55.53 87 ARG A N 1
ATOM 622 C CA . ARG A 1 87 ? -47.297 -18.973 66.626 1.00 55.53 87 ARG A CA 1
ATOM 623 C C . ARG A 1 87 ? -48.802 -19.019 66.283 1.00 55.53 87 ARG A C 1
ATOM 625 O O . ARG A 1 87 ? -49.157 -19.200 65.126 1.00 55.53 87 ARG A O 1
ATOM 632 N N . GLY A 1 88 ? -49.688 -18.904 67.271 1.00 50.7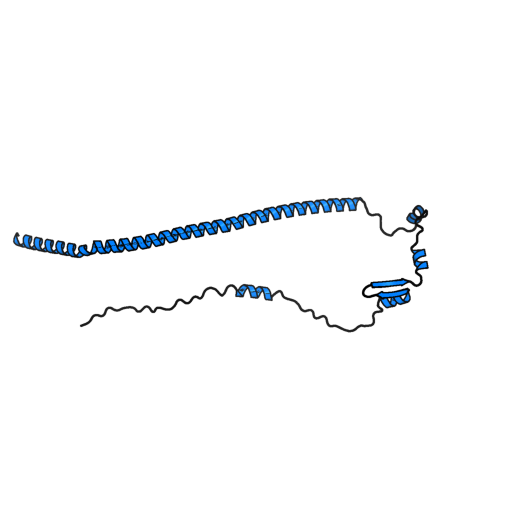2 88 GLY A N 1
ATOM 633 C CA . GLY A 1 88 ? -51.137 -19.086 67.079 1.00 50.72 88 GLY A CA 1
ATOM 634 C C . GLY A 1 88 ? -51.956 -17.829 67.332 1.00 50.72 88 GLY A C 1
ATOM 635 O O . GLY A 1 88 ? -52.465 -17.223 66.403 1.00 50.72 88 GLY A O 1
ATOM 636 N N . GLU A 1 89 ? -52.056 -17.405 68.589 1.00 48.69 89 GLU A N 1
ATOM 637 C CA . GLU A 1 89 ? -52.929 -16.282 68.987 1.00 48.69 89 GLU A CA 1
ATOM 638 C C . GLU A 1 89 ? -52.208 -15.253 69.872 1.00 48.69 89 GLU A C 1
ATOM 640 O O . GLU A 1 89 ? -52.676 -14.134 70.054 1.00 48.69 89 GLU A O 1
ATOM 645 N N . ALA A 1 90 ? -50.996 -15.575 70.334 1.00 42.88 90 ALA A N 1
ATOM 646 C CA . ALA A 1 90 ? -50.113 -14.647 71.035 1.00 42.88 90 ALA A CA 1
ATOM 647 C C . ALA A 1 90 ? -49.143 -13.909 70.094 1.00 42.88 90 ALA A C 1
ATOM 649 O O . ALA A 1 90 ? -48.342 -13.112 70.563 1.00 42.88 90 ALA A O 1
ATOM 650 N N . ALA A 1 91 ? -49.191 -14.129 68.774 1.00 44.62 91 ALA A N 1
ATOM 651 C CA . ALA A 1 91 ? -48.350 -13.385 67.830 1.00 44.62 91 ALA A CA 1
ATOM 652 C C . ALA A 1 91 ? -48.772 -11.906 67.713 1.00 44.62 91 ALA A C 1
ATOM 654 O O . ALA A 1 91 ? -47.924 -11.051 67.479 1.00 44.62 91 ALA A O 1
ATOM 655 N N . ALA A 1 92 ? -50.050 -11.588 67.960 1.00 46.75 92 ALA A N 1
ATOM 656 C CA . ALA A 1 92 ? -50.528 -10.205 68.027 1.00 46.75 92 ALA A CA 1
ATOM 657 C C . ALA A 1 92 ? -50.105 -9.491 69.328 1.00 46.75 92 ALA A C 1
ATOM 659 O O . ALA A 1 92 ? -49.874 -8.287 69.315 1.00 46.75 92 ALA A O 1
ATOM 660 N N . ALA A 1 93 ? -49.957 -10.224 70.441 1.00 46.66 93 ALA A N 1
ATOM 661 C CA . ALA A 1 93 ? -49.612 -9.654 71.749 1.00 46.66 93 ALA A CA 1
ATOM 662 C C . ALA A 1 93 ? -48.105 -9.718 72.084 1.00 46.66 93 ALA A C 1
ATOM 664 O O . ALA A 1 93 ? -47.591 -8.846 72.778 1.00 46.66 93 ALA A O 1
ATOM 665 N N . ALA A 1 94 ? -47.363 -10.706 71.571 1.00 44.47 94 ALA A N 1
ATOM 666 C CA . ALA A 1 94 ? -45.922 -10.853 71.801 1.00 44.47 94 ALA A CA 1
ATOM 667 C C . ALA A 1 94 ? -45.060 -10.047 70.812 1.00 44.47 94 ALA A C 1
ATOM 669 O O . ALA A 1 94 ? -43.922 -9.716 71.144 1.00 44.47 94 ALA A O 1
ATOM 670 N N . ALA A 1 95 ? -45.604 -9.637 69.657 1.00 46.88 95 ALA A N 1
ATOM 671 C CA . ALA A 1 95 ? -44.966 -8.633 68.797 1.00 46.88 95 ALA A CA 1
ATOM 672 C C . ALA A 1 95 ? -44.818 -7.263 69.495 1.00 46.88 95 ALA A C 1
ATOM 674 O O . ALA A 1 95 ? -43.985 -6.457 69.091 1.00 46.88 95 ALA A O 1
ATOM 675 N N . ALA A 1 96 ? -45.578 -7.015 70.570 1.00 47.59 96 ALA A N 1
ATOM 676 C CA . ALA A 1 96 ? -45.473 -5.802 71.378 1.00 47.59 96 ALA A CA 1
ATOM 677 C C . ALA A 1 96 ? -44.450 -5.897 72.532 1.00 47.59 96 ALA A C 1
ATOM 679 O O . ALA A 1 96 ? -44.064 -4.865 73.072 1.00 47.59 96 ALA A O 1
ATOM 680 N N . ALA A 1 97 ? -44.004 -7.099 72.927 1.00 50.47 97 ALA A N 1
ATOM 681 C CA . ALA A 1 97 ? -43.242 -7.301 74.172 1.00 50.47 97 ALA A CA 1
ATOM 682 C C . ALA A 1 97 ? -41.857 -7.949 73.996 1.00 50.47 97 ALA A C 1
ATOM 684 O O . ALA A 1 97 ? -41.095 -8.080 74.950 1.00 50.47 97 ALA A O 1
ATOM 685 N N . SER A 1 98 ? -41.484 -8.347 72.787 1.00 47.06 98 SER A N 1
ATOM 686 C CA . SER A 1 98 ? -40.113 -8.742 72.468 1.00 47.06 98 SER A CA 1
ATOM 687 C C . SER A 1 98 ? -39.756 -8.072 71.163 1.00 47.06 98 SER A C 1
ATOM 689 O O . SER A 1 98 ? -39.879 -8.660 70.093 1.00 47.06 98 SER A O 1
ATOM 691 N N . GLY A 1 99 ? -39.396 -6.792 71.279 1.00 48.84 99 GLY A N 1
ATOM 692 C CA . GLY A 1 99 ? -38.879 -6.004 70.176 1.00 48.84 99 GLY A CA 1
ATOM 693 C C . GLY A 1 99 ? -37.725 -6.765 69.550 1.00 48.84 99 GLY A C 1
ATOM 694 O O . GLY A 1 99 ? -36.627 -6.807 70.103 1.00 48.84 99 GLY A O 1
ATOM 695 N N . SER A 1 100 ? -37.988 -7.388 68.402 1.00 47.25 100 SER A N 1
ATOM 696 C CA . SER A 1 100 ? -36.944 -7.703 67.447 1.00 47.25 100 SER A CA 1
ATOM 697 C C . SER A 1 100 ? -36.103 -6.440 67.341 1.00 47.25 100 SER A C 1
ATOM 699 O O . SER A 1 100 ? -36.614 -5.397 66.938 1.00 47.25 100 SER A O 1
ATOM 701 N N . SER A 1 101 ? -34.847 -6.503 67.772 1.00 55.88 101 SER A N 1
ATOM 702 C CA . SER A 1 101 ? -33.912 -5.375 67.858 1.00 55.88 101 SER A CA 1
ATOM 703 C C . SER A 1 101 ? -33.499 -4.828 66.485 1.00 55.88 101 SER A C 1
ATOM 705 O O . SER A 1 101 ? -32.434 -4.237 66.337 1.00 55.88 101 SER A O 1
ATOM 707 N N . ILE A 1 102 ? -34.313 -5.082 65.464 1.00 55.31 102 ILE A N 1
ATOM 708 C CA . ILE A 1 102 ? -34.167 -4.590 64.111 1.00 55.31 102 ILE A CA 1
ATOM 709 C C . ILE A 1 102 ? -35.116 -3.389 64.024 1.00 55.31 102 ILE A C 1
ATOM 711 O O . ILE A 1 102 ? -36.334 -3.588 64.063 1.00 55.31 102 ILE A O 1
ATOM 715 N N . PRO A 1 103 ? -34.593 -2.151 63.982 1.00 74.38 103 PRO A N 1
ATOM 716 C CA . PRO A 1 103 ? -35.426 -0.974 63.773 1.00 74.38 103 PRO A CA 1
ATOM 717 C C . PRO A 1 103 ? -36.220 -1.134 62.471 1.00 74.38 103 PRO A C 1
ATOM 719 O O . PRO A 1 103 ? -35.736 -1.744 61.515 1.00 74.38 103 PRO A O 1
ATOM 722 N N . ALA A 1 104 ? -37.449 -0.613 62.442 1.00 77.44 104 ALA A N 1
ATOM 723 C CA . ALA A 1 104 ? -38.287 -0.667 61.249 1.00 77.44 104 ALA A CA 1
ATOM 724 C C . ALA A 1 104 ? -37.531 -0.056 60.058 1.00 77.44 104 ALA A C 1
ATOM 726 O O . ALA A 1 104 ? -37.017 1.058 60.153 1.00 77.44 104 ALA A O 1
ATOM 727 N N . ILE A 1 105 ? -37.429 -0.812 58.964 1.00 80.56 105 ILE A N 1
ATOM 728 C CA . ILE A 1 105 ? -36.766 -0.362 57.738 1.00 80.56 105 ILE A CA 1
ATOM 729 C C . ILE A 1 105 ? -37.578 0.805 57.178 1.00 80.56 105 ILE A C 1
ATOM 731 O O . ILE A 1 105 ? -38.784 0.664 56.970 1.00 80.56 105 ILE A O 1
ATOM 735 N N . ASP A 1 106 ? -36.922 1.939 56.942 1.00 88.75 106 ASP A N 1
ATOM 736 C CA . ASP A 1 106 ? -37.557 3.086 56.303 1.00 88.75 106 ASP A CA 1
ATOM 737 C C . ASP A 1 106 ? -37.902 2.740 54.840 1.00 88.75 106 ASP A C 1
ATOM 739 O O . ASP A 1 106 ? -36.995 2.460 54.046 1.00 88.75 106 ASP A O 1
ATOM 743 N N . PRO A 1 107 ? -39.190 2.736 54.454 1.00 87.44 107 PRO A N 1
ATOM 744 C CA . PRO A 1 107 ? -39.585 2.461 53.0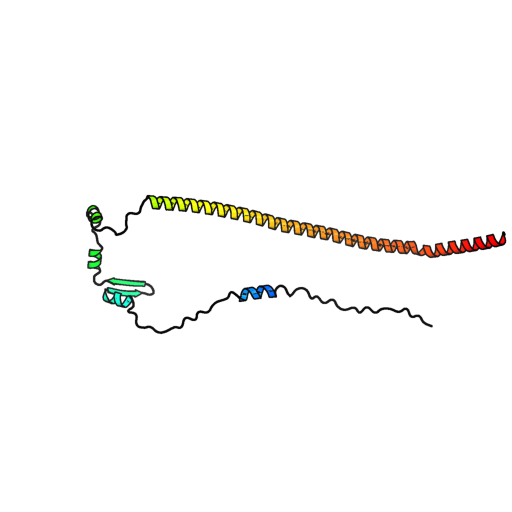78 1.00 87.44 107 PRO A CA 1
ATOM 745 C C . PRO A 1 107 ? -39.069 3.519 52.089 1.00 87.44 107 PRO A C 1
ATOM 747 O O . PRO A 1 107 ? -38.873 3.187 50.921 1.00 87.44 107 PRO A O 1
ATOM 750 N N . GLY A 1 108 ? -38.814 4.757 52.538 1.00 91.31 108 GLY A N 1
ATOM 751 C CA . GLY A 1 108 ? -38.236 5.820 51.710 1.00 91.31 108 GLY A CA 1
ATOM 752 C C . GLY A 1 108 ? -36.816 5.484 51.259 1.00 91.31 108 GLY A C 1
ATOM 753 O O . GLY A 1 108 ? -36.546 5.426 50.060 1.00 91.31 108 GLY A O 1
ATOM 754 N N . ALA A 1 109 ? -35.944 5.128 52.205 1.00 91.75 109 ALA A N 1
ATOM 755 C CA . ALA A 1 109 ? -34.583 4.680 51.909 1.00 91.75 109 ALA A CA 1
ATOM 756 C C . ALA A 1 109 ? -34.532 3.484 50.936 1.00 91.75 109 ALA A C 1
ATOM 758 O O . ALA A 1 109 ? -33.654 3.417 50.075 1.00 91.75 109 ALA A O 1
ATOM 759 N N . LEU A 1 110 ? -35.477 2.540 51.031 1.00 92.44 110 LEU A N 1
ATOM 760 C CA . LEU A 1 110 ? -35.549 1.406 50.103 1.00 92.44 110 LEU A CA 1
ATOM 761 C C . LEU A 1 110 ? -35.912 1.858 48.677 1.00 92.44 110 LEU A C 1
ATOM 763 O O . LEU A 1 110 ? -35.343 1.364 47.703 1.00 92.44 110 LEU A O 1
ATOM 767 N N . GLN A 1 111 ? -36.834 2.815 48.556 1.00 95.50 111 GLN A N 1
ATOM 768 C CA . GLN A 1 111 ? -37.232 3.400 47.278 1.00 95.50 111 GLN A CA 1
ATOM 769 C C . GLN A 1 111 ? -36.078 4.187 46.639 1.00 95.50 111 GLN A C 1
ATOM 771 O O . GLN A 1 111 ? -35.845 4.059 45.435 1.00 95.50 111 GLN A O 1
ATOM 776 N N . ASP A 1 112 ? -35.305 4.924 47.437 1.00 96.56 112 ASP A N 1
ATOM 777 C CA . ASP A 1 112 ? -34.107 5.633 46.981 1.00 96.56 112 ASP A CA 1
ATOM 778 C C . ASP A 1 112 ? -33.052 4.658 46.447 1.00 96.56 112 ASP A C 1
ATOM 780 O O . ASP A 1 112 ? -32.517 4.861 45.359 1.00 96.56 112 ASP A O 1
ATOM 784 N N . VAL A 1 113 ? -32.813 3.538 47.137 1.00 95.88 113 VAL A N 1
ATOM 785 C CA . VAL A 1 113 ? -31.902 2.489 46.647 1.00 95.88 113 VAL A CA 1
ATOM 786 C C . VAL A 1 113 ? -32.384 1.912 45.315 1.00 95.88 113 VAL A C 1
ATOM 788 O O . VAL A 1 113 ? -31.578 1.743 44.402 1.00 95.88 113 VAL A O 1
ATOM 791 N N . VAL A 1 114 ? -33.684 1.642 45.167 1.00 96.31 114 VAL A N 1
ATOM 792 C CA . VAL A 1 114 ? -34.252 1.132 43.906 1.00 96.31 114 VAL A CA 1
ATOM 793 C C . VAL A 1 114 ? -34.093 2.149 42.774 1.00 96.31 114 VAL A C 1
ATOM 795 O O . VAL A 1 114 ? -33.705 1.777 41.666 1.00 96.31 114 VAL A O 1
ATOM 798 N N . THR A 1 115 ? -34.355 3.432 43.034 1.00 97.38 115 THR A N 1
ATOM 799 C CA . THR A 1 115 ? -34.205 4.484 42.015 1.00 97.38 115 THR A CA 1
ATOM 800 C C . THR A 1 115 ? -32.746 4.684 41.612 1.00 97.38 115 THR A C 1
ATOM 802 O O . THR A 1 115 ? -32.455 4.737 40.416 1.00 97.38 115 THR A O 1
ATOM 805 N N . LEU A 1 116 ? -31.821 4.712 42.575 1.00 97.94 116 LEU A N 1
ATOM 806 C CA . LEU A 1 116 ? -30.390 4.837 42.314 1.00 97.94 116 LEU A CA 1
ATOM 807 C C . LEU A 1 116 ? -29.857 3.615 41.553 1.00 97.94 116 LEU A C 1
ATOM 809 O O . LEU A 1 116 ? -29.121 3.769 40.582 1.00 97.94 116 LEU A O 1
ATOM 813 N N . ALA A 1 117 ? -30.281 2.405 41.929 1.00 98.00 117 ALA A N 1
ATOM 814 C CA . ALA A 1 117 ? -29.934 1.181 41.211 1.00 98.00 117 ALA A CA 1
ATOM 815 C C . ALA A 1 117 ? -30.439 1.207 39.758 1.00 98.00 117 ALA A C 1
ATOM 817 O O . ALA A 1 117 ? -29.701 0.829 38.850 1.00 98.00 117 ALA A O 1
ATOM 818 N N . GLY A 1 118 ? -31.657 1.709 39.521 1.00 98.12 118 GLY A N 1
ATOM 819 C CA . GLY A 1 118 ? -32.201 1.895 38.173 1.00 98.12 118 GLY A CA 1
ATOM 820 C C . GLY A 1 118 ? -31.420 2.918 37.341 1.00 98.12 118 GLY A C 1
ATOM 821 O O . GLY A 1 118 ? -31.156 2.680 36.164 1.00 98.12 118 GLY A O 1
ATOM 822 N N . GLN A 1 119 ? -30.994 4.029 37.949 1.00 98.31 119 GLN A N 1
ATOM 823 C CA . GLN A 1 119 ? -30.153 5.034 37.287 1.00 98.31 119 GLN A CA 1
ATOM 824 C C . GLN A 1 119 ? -28.777 4.474 36.919 1.00 98.31 119 GLN A C 1
ATOM 826 O O . GLN A 1 119 ? -28.315 4.678 35.798 1.00 98.31 119 GLN A O 1
ATOM 831 N N . VAL A 1 120 ? -28.139 3.739 37.835 1.00 98.38 120 VAL A N 1
ATOM 832 C CA . VAL A 1 120 ? -26.845 3.092 37.580 1.00 98.38 120 VAL A CA 1
ATOM 833 C C . VAL A 1 120 ? -26.974 2.050 36.472 1.00 98.38 120 VAL A C 1
ATOM 835 O O . VAL A 1 120 ? -26.141 2.034 35.571 1.00 98.38 120 VAL A O 1
ATOM 838 N N . ALA A 1 121 ? -28.026 1.225 36.483 1.00 98.44 121 ALA A N 1
ATOM 839 C CA . ALA A 1 121 ? -28.277 0.261 35.413 1.00 98.44 121 ALA A CA 1
ATOM 840 C C . ALA A 1 121 ? -28.394 0.954 34.044 1.00 98.44 121 ALA A C 1
ATOM 842 O O . ALA A 1 121 ? -27.686 0.584 33.113 1.00 98.44 121 ALA A O 1
ATOM 843 N N . ALA A 1 122 ? -29.179 2.034 33.951 1.00 98.12 122 ALA A N 1
ATOM 844 C CA . ALA A 1 122 ? -29.324 2.799 32.713 1.00 98.12 122 ALA A CA 1
ATOM 845 C C . ALA A 1 122 ? -28.005 3.444 32.242 1.00 98.12 122 ALA A C 1
ATOM 847 O O . ALA A 1 122 ? -27.718 3.480 31.046 1.00 98.12 122 ALA A O 1
ATOM 848 N N . GLN A 1 123 ? -27.178 3.939 33.170 1.00 98.44 123 GLN A N 1
ATOM 849 C CA . GLN A 1 123 ? -25.852 4.479 32.849 1.00 98.44 123 GLN A CA 1
ATOM 850 C C . GLN A 1 123 ? -24.896 3.397 32.337 1.00 98.44 123 GLN A C 1
ATOM 852 O O . GLN A 1 123 ? -24.134 3.647 31.402 1.00 98.44 123 GLN A O 1
ATOM 857 N N . VAL A 1 124 ? -24.938 2.198 32.926 1.00 98.62 124 VAL A N 1
ATOM 858 C CA . VAL A 1 124 ? -24.148 1.049 32.468 1.00 98.62 124 VAL A CA 1
ATOM 859 C C . VAL A 1 124 ? -24.605 0.603 31.081 1.00 98.62 124 VAL A C 1
ATOM 861 O O . VAL A 1 124 ? -23.752 0.393 30.221 1.00 98.62 124 VAL A O 1
ATOM 864 N N . ASP A 1 125 ? -25.911 0.528 30.824 1.00 98.50 125 ASP A N 1
ATOM 865 C CA . ASP A 1 125 ? -26.451 0.170 29.508 1.00 98.50 125 ASP A CA 1
ATOM 866 C C . ASP A 1 125 ? -25.995 1.153 28.421 1.00 98.50 125 ASP A C 1
ATOM 868 O O . ASP A 1 125 ? -25.537 0.742 27.351 1.00 98.50 125 ASP A O 1
ATOM 872 N N . GLU A 1 126 ? -26.040 2.457 28.706 1.00 98.44 126 GLU A N 1
ATOM 873 C CA . GLU A 1 126 ? -25.567 3.480 27.773 1.00 98.44 126 GLU A CA 1
ATOM 874 C C . GLU A 1 126 ? -24.049 3.393 27.550 1.00 98.44 126 GLU A C 1
ATOM 876 O O . GLU A 1 126 ? -23.578 3.499 26.415 1.00 98.44 126 GLU A O 1
ATOM 881 N N . LEU A 1 127 ? -23.265 3.133 28.600 1.00 98.50 127 LEU A N 1
ATOM 882 C CA . LEU A 1 127 ? -21.824 2.920 28.471 1.00 98.50 127 LEU A CA 1
ATOM 883 C C . LEU A 1 127 ? -21.511 1.691 27.610 1.00 98.50 127 LEU A C 1
ATOM 885 O O . LEU A 1 127 ? -20.678 1.778 26.709 1.00 98.50 127 LEU A O 1
ATOM 889 N N . LEU A 1 128 ? -22.193 0.566 27.838 1.00 98.50 128 LEU A N 1
ATOM 890 C CA . LEU A 1 128 ? -22.016 -0.656 27.052 1.00 98.50 128 LEU A CA 1
ATOM 891 C C . LEU A 1 128 ? -22.383 -0.436 25.587 1.00 98.50 128 LEU A C 1
ATOM 893 O O . LEU A 1 128 ? -21.652 -0.879 24.699 1.00 98.50 128 LEU A O 1
ATOM 897 N N . ARG A 1 129 ? -23.467 0.300 25.322 1.00 98.56 129 ARG A N 1
ATOM 898 C CA . ARG A 1 129 ? -23.867 0.673 23.963 1.00 98.56 129 ARG A CA 1
ATOM 899 C C . ARG A 1 129 ? -22.790 1.518 23.282 1.00 98.56 129 ARG A C 1
ATOM 901 O O . ARG A 1 129 ? -22.419 1.234 22.144 1.00 98.56 129 ARG A O 1
ATOM 908 N N . ASN A 1 130 ? -22.234 2.502 23.985 1.00 98.44 130 ASN A N 1
ATOM 909 C CA . ASN A 1 130 ? -21.177 3.364 23.457 1.00 98.44 130 ASN A CA 1
ATOM 910 C C . ASN A 1 130 ? -19.870 2.603 23.200 1.00 98.44 130 ASN A C 1
ATOM 912 O O . ASN A 1 130 ? -19.259 2.780 22.145 1.00 98.44 130 ASN A O 1
ATOM 916 N N . VAL A 1 131 ? -19.470 1.706 24.106 1.00 98.62 131 VAL A N 1
ATOM 917 C CA . VAL A 1 131 ? -18.311 0.822 23.905 1.00 98.62 131 VAL A CA 1
ATOM 918 C C . VAL A 1 131 ? -18.537 -0.101 22.710 1.00 98.62 131 VAL A C 1
ATOM 920 O O . VAL A 1 131 ? -17.642 -0.253 21.883 1.00 98.62 131 VAL A O 1
ATOM 923 N N . HIS A 1 132 ? -19.734 -0.672 22.567 1.00 98.31 132 HIS A N 1
ATOM 924 C CA . HIS A 1 132 ? -20.070 -1.532 21.436 1.00 98.31 132 HIS A CA 1
ATOM 925 C C . HIS A 1 132 ? -19.968 -0.785 20.100 1.00 98.31 132 HIS A C 1
ATOM 927 O O . HIS A 1 132 ? -19.292 -1.256 19.184 1.00 98.31 132 HIS A O 1
ATOM 933 N N . CYS A 1 133 ? -20.563 0.407 20.002 1.00 98.38 133 CYS A N 1
ATOM 934 C CA . CYS A 1 133 ? -20.447 1.251 18.812 1.00 98.38 133 CYS A CA 1
ATOM 935 C C . CYS A 1 133 ? -18.990 1.657 18.532 1.00 98.38 133 CYS A C 1
ATOM 937 O O . CYS A 1 133 ? -18.550 1.603 17.384 1.00 98.38 133 CYS A O 1
ATOM 939 N N . GLY A 1 134 ? -18.219 2.014 19.565 1.00 98.50 134 GLY A N 1
ATOM 940 C CA . GLY A 1 134 ? -16.798 2.345 19.432 1.00 98.50 134 GLY A CA 1
ATOM 941 C C . GLY A 1 134 ? -15.958 1.172 18.916 1.00 98.50 134 GLY A C 1
ATOM 942 O O . GLY A 1 134 ? -15.151 1.343 18.005 1.00 98.50 134 GLY A O 1
ATOM 943 N N . LEU A 1 135 ? -16.190 -0.038 19.433 1.00 98.50 135 LEU A N 1
ATOM 944 C CA . LEU A 1 135 ? -15.520 -1.259 18.977 1.00 98.50 135 LEU A CA 1
ATOM 945 C C . LEU A 1 135 ? -15.874 -1.609 17.530 1.00 98.50 135 LEU A C 1
ATOM 947 O O . LEU A 1 135 ? -14.993 -2.000 16.763 1.00 98.50 135 LEU A O 1
ATOM 951 N N . GLN A 1 136 ? -17.137 -1.439 17.131 1.00 98.56 136 GLN A N 1
ATOM 952 C CA . GLN A 1 136 ? -17.549 -1.618 15.738 1.00 98.56 136 GLN A CA 1
ATOM 953 C C . GLN A 1 136 ? -16.852 -0.614 14.814 1.00 98.56 136 GLN A C 1
ATOM 955 O O . GLN A 1 136 ? -16.326 -1.011 13.775 1.00 98.56 136 GLN A O 1
ATOM 960 N N . ALA A 1 137 ? -16.783 0.661 15.208 1.00 98.44 137 ALA A N 1
ATOM 961 C CA . ALA A 1 137 ? -16.093 1.694 14.440 1.00 98.44 137 ALA A CA 1
ATOM 962 C C . ALA A 1 137 ? -14.589 1.404 14.303 1.00 98.44 137 ALA A C 1
ATOM 964 O O . ALA A 1 137 ? -14.044 1.496 13.205 1.00 98.44 137 ALA A O 1
ATOM 965 N N . LEU A 1 138 ? -13.928 0.992 15.391 1.00 98.31 138 LEU A N 1
ATOM 966 C CA . LEU A 1 138 ? -12.516 0.598 15.371 1.00 98.31 138 LEU A CA 1
ATOM 967 C C . LEU A 1 138 ? -12.277 -0.623 14.482 1.00 98.31 138 LEU A C 1
ATOM 969 O O . LEU A 1 138 ? -11.332 -0.629 13.701 1.00 98.31 138 LEU A O 1
ATOM 973 N N . THR A 1 139 ? -13.155 -1.624 14.544 1.00 98.50 139 THR A N 1
ATOM 974 C CA . THR A 1 139 ? -13.051 -2.823 13.701 1.00 98.50 139 THR A CA 1
ATOM 975 C C . THR A 1 139 ? -13.209 -2.465 12.222 1.00 98.50 139 THR A C 1
ATOM 977 O O . THR A 1 139 ? -12.413 -2.906 11.395 1.00 98.50 139 THR A O 1
ATOM 980 N N . ALA A 1 140 ? -14.189 -1.621 11.882 1.00 98.62 140 ALA A N 1
ATOM 981 C CA . ALA A 1 140 ? -14.381 -1.131 10.519 1.00 98.62 140 ALA A CA 1
ATOM 982 C C . ALA A 1 140 ? -13.164 -0.334 10.024 1.00 98.62 140 ALA A C 1
ATOM 984 O O . ALA A 1 140 ? -12.717 -0.531 8.894 1.00 98.62 140 ALA A O 1
ATOM 985 N N . LEU A 1 141 ? -12.584 0.510 10.884 1.00 98.62 141 LEU A N 1
ATOM 986 C CA . LEU A 1 141 ? -11.363 1.250 10.576 1.00 98.62 141 LEU A CA 1
ATOM 987 C C . LEU A 1 141 ? -10.179 0.308 10.325 1.00 98.62 141 LEU A C 1
ATOM 989 O O . LEU A 1 141 ? -9.488 0.467 9.324 1.00 98.62 141 LEU A O 1
ATOM 993 N N . SER A 1 142 ? -9.957 -0.695 11.182 1.00 98.56 142 SER A N 1
ATOM 994 C CA . SER A 1 142 ? -8.883 -1.681 10.999 1.00 98.56 142 SER A CA 1
ATOM 995 C C . SER A 1 142 ? -9.023 -2.445 9.683 1.00 98.56 142 SER A C 1
ATOM 997 O O . SER A 1 142 ? -8.034 -2.620 8.973 1.00 98.56 142 SER A O 1
ATOM 999 N N . VAL A 1 143 ? -10.245 -2.848 9.318 1.00 98.75 143 VAL A N 1
ATOM 1000 C CA . VAL A 1 143 ? -10.518 -3.482 8.019 1.00 98.75 143 VAL A CA 1
ATOM 1001 C C . VAL A 1 143 ? -10.193 -2.525 6.868 1.00 98.75 143 VAL A C 1
ATOM 1003 O O . VAL A 1 143 ? -9.511 -2.926 5.925 1.00 98.75 143 VAL A O 1
ATOM 1006 N N . GLY A 1 144 ? -10.602 -1.257 6.967 1.00 98.62 144 GLY A N 1
ATOM 1007 C CA . GLY A 1 144 ? -10.284 -0.226 5.977 1.00 98.62 144 GLY A CA 1
ATOM 1008 C C . GLY A 1 144 ? -8.779 0.021 5.818 1.00 98.62 144 GLY A C 1
ATOM 1009 O O . GLY A 1 144 ? -8.289 0.131 4.694 1.00 98.62 144 GLY A O 1
ATOM 1010 N N . CYS A 1 145 ? -8.015 0.034 6.914 1.00 98.50 145 CYS A N 1
ATOM 1011 C CA . CYS A 1 145 ? -6.554 0.140 6.874 1.00 98.50 145 CYS A CA 1
ATOM 1012 C C . CYS A 1 145 ? -5.911 -1.044 6.140 1.00 98.50 145 CYS A C 1
ATOM 1014 O O . CYS A 1 145 ? -5.048 -0.836 5.290 1.00 98.50 145 CYS A O 1
ATOM 1016 N N . ILE A 1 146 ? -6.346 -2.276 6.431 1.00 98.56 146 ILE A N 1
ATOM 1017 C CA . ILE A 1 146 ? -5.836 -3.483 5.762 1.00 98.56 146 ILE A CA 1
ATOM 1018 C C . ILE A 1 146 ? -6.136 -3.432 4.262 1.00 98.56 146 ILE A C 1
ATOM 1020 O O . ILE A 1 146 ? -5.258 -3.723 3.454 1.00 98.56 146 ILE A O 1
ATOM 1024 N N . GLN A 1 147 ? -7.353 -3.036 3.888 1.00 98.62 147 GLN A N 1
ATOM 1025 C CA . GLN A 1 147 ? -7.753 -2.901 2.485 1.00 98.62 147 GLN A CA 1
ATOM 1026 C C . GLN A 1 147 ? -6.913 -1.847 1.764 1.00 98.62 147 GLN A C 1
ATOM 1028 O O . GLN A 1 147 ? -6.335 -2.135 0.723 1.00 98.62 147 GLN A O 1
ATOM 1033 N N . THR A 1 148 ? -6.753 -0.669 2.368 1.00 98.62 148 THR A N 1
ATOM 1034 C CA . THR A 1 148 ? -5.970 0.428 1.780 1.00 98.62 148 THR A CA 1
ATOM 1035 C C . THR A 1 148 ? -4.504 0.035 1.606 1.00 98.62 148 THR A C 1
ATOM 1037 O O . THR A 1 148 ? -3.900 0.325 0.576 1.00 98.62 148 THR A O 1
ATOM 1040 N N . TYR A 1 149 ? -3.926 -0.655 2.595 1.00 98.75 149 TYR A N 1
ATOM 1041 C CA . TYR A 1 149 ? -2.562 -1.167 2.504 1.00 98.75 149 TYR A CA 1
ATOM 1042 C C . TYR A 1 149 ? -2.425 -2.206 1.389 1.00 98.75 149 TYR A C 1
ATOM 1044 O O . TYR A 1 149 ? -1.507 -2.113 0.579 1.00 98.75 149 TYR A O 1
ATOM 1052 N N . ARG A 1 150 ? -3.356 -3.165 1.313 1.00 98.62 150 ARG A N 1
ATOM 1053 C CA . ARG A 1 150 ? -3.364 -4.189 0.264 1.00 98.62 150 ARG A CA 1
ATOM 1054 C C . ARG A 1 150 ? -3.433 -3.558 -1.124 1.00 98.62 150 ARG A C 1
ATOM 1056 O O . ARG A 1 150 ? -2.602 -3.876 -1.965 1.00 98.62 150 ARG A O 1
ATOM 1063 N N . ASP A 1 151 ? -4.375 -2.647 -1.337 1.00 98.69 151 ASP A N 1
ATOM 1064 C CA . ASP A 1 151 ? -4.588 -2.016 -2.639 1.00 98.69 151 ASP A CA 1
ATOM 1065 C C . ASP A 1 151 ? -3.390 -1.126 -3.031 1.00 98.69 151 ASP A C 1
ATOM 1067 O O . ASP A 1 151 ? -2.970 -1.109 -4.188 1.00 98.69 151 ASP A O 1
ATOM 1071 N N . GLY A 1 152 ? -2.778 -0.435 -2.061 1.00 98.75 152 GLY A N 1
ATOM 1072 C CA . GLY A 1 152 ? -1.557 0.342 -2.282 1.00 98.75 152 GLY A CA 1
ATOM 1073 C C . GLY A 1 152 ? -0.345 -0.521 -2.649 1.00 98.75 152 GLY A C 1
ATOM 1074 O O . GLY A 1 152 ? 0.404 -0.166 -3.558 1.00 98.75 152 GLY A O 1
ATOM 1075 N N . VAL A 1 153 ? -0.158 -1.662 -1.978 1.00 98.75 153 VAL A N 1
ATOM 1076 C CA . VAL A 1 153 ? 0.919 -2.615 -2.293 1.00 98.75 153 VAL A CA 1
ATOM 1077 C C . VAL A 1 153 ? 0.699 -3.271 -3.657 1.00 98.75 153 VAL A C 1
ATOM 1079 O O . VAL A 1 153 ? 1.652 -3.378 -4.424 1.00 98.75 153 VAL A O 1
ATOM 1082 N N . GLU A 1 154 ? -0.534 -3.662 -3.986 1.00 98.62 154 GLU A N 1
ATOM 1083 C CA . GLU A 1 154 ? -0.892 -4.214 -5.299 1.00 98.62 154 GLU A CA 1
ATOM 1084 C C . GLU A 1 154 ? -0.580 -3.205 -6.417 1.00 98.62 154 GLU A C 1
ATOM 1086 O O . GLU A 1 154 ? 0.156 -3.519 -7.351 1.00 98.62 154 GLU A O 1
ATOM 1091 N N . SER A 1 155 ? -1.029 -1.954 -6.265 1.00 98.62 155 SER A N 1
ATOM 1092 C CA . SER A 1 155 ? -0.757 -0.881 -7.229 1.00 98.62 155 SER A CA 1
ATOM 1093 C C . SER A 1 155 ? 0.739 -0.584 -7.382 1.00 98.62 155 SER A C 1
ATOM 1095 O O . SER A 1 155 ? 1.226 -0.384 -8.498 1.00 98.62 155 SER A O 1
ATOM 1097 N N . LEU A 1 156 ? 1.492 -0.579 -6.277 1.00 98.69 156 LEU A N 1
ATOM 1098 C CA . LEU A 1 156 ? 2.944 -0.413 -6.317 1.00 98.69 156 LEU A CA 1
ATOM 1099 C C . LEU A 1 156 ? 3.621 -1.584 -7.040 1.00 98.69 156 LEU A C 1
ATOM 1101 O O . LEU A 1 156 ? 4.555 -1.358 -7.810 1.00 98.69 156 LEU A O 1
ATOM 1105 N N . GLY A 1 157 ? 3.142 -2.810 -6.820 1.00 98.56 157 GLY A N 1
ATOM 1106 C CA . GLY A 1 157 ? 3.600 -4.008 -7.519 1.00 98.56 157 GLY A CA 1
ATOM 1107 C C . GLY A 1 157 ? 3.410 -3.895 -9.030 1.00 98.56 157 GLY A C 1
ATOM 1108 O O . GLY A 1 157 ? 4.368 -4.070 -9.781 1.00 98.56 157 GLY A O 1
ATOM 1109 N N . GLU A 1 158 ? 2.216 -3.501 -9.481 1.00 98.62 158 GLU A N 1
ATOM 1110 C CA . GLU A 1 158 ? 1.933 -3.275 -10.905 1.00 98.62 158 GLU A CA 1
ATOM 1111 C C . GLU A 1 158 ? 2.824 -2.177 -11.514 1.00 98.62 158 GLU A C 1
ATOM 1113 O O . GLU A 1 158 ? 3.357 -2.335 -12.618 1.00 98.62 158 GLU A O 1
ATOM 1118 N N . ALA A 1 159 ? 3.032 -1.070 -10.793 1.00 98.69 159 ALA A N 1
ATOM 1119 C CA . ALA A 1 159 ? 3.891 0.024 -11.241 1.00 98.69 159 ALA A CA 1
ATOM 1120 C C . ALA A 1 159 ? 5.366 -0.400 -11.343 1.00 98.69 159 ALA A C 1
ATOM 1122 O O . ALA A 1 159 ? 6.049 -0.056 -12.314 1.00 98.69 159 ALA A O 1
ATOM 1123 N N . ALA A 1 160 ? 5.858 -1.171 -10.370 1.00 98.81 160 ALA A N 1
ATOM 1124 C CA . ALA A 1 160 ? 7.205 -1.724 -10.391 1.00 98.81 160 ALA A CA 1
ATOM 1125 C C . ALA A 1 160 ? 7.388 -2.687 -11.575 1.00 98.81 160 ALA A C 1
ATOM 1127 O O . ALA A 1 160 ? 8.345 -2.537 -12.337 1.00 98.81 160 ALA A O 1
ATOM 1128 N N . ASP A 1 161 ? 6.438 -3.592 -11.808 1.00 98.69 161 ASP A N 1
ATOM 1129 C CA . ASP A 1 161 ? 6.434 -4.506 -12.953 1.00 98.69 161 ASP A CA 1
ATOM 1130 C C . ASP A 1 161 ? 6.467 -3.764 -14.292 1.00 98.69 161 ASP A C 1
ATOM 1132 O O . ASP A 1 161 ? 7.226 -4.122 -15.201 1.00 98.69 161 ASP A O 1
ATOM 1136 N N . LEU A 1 162 ? 5.667 -2.703 -14.422 1.00 98.69 162 LEU A N 1
ATOM 1137 C CA . LEU A 1 162 ? 5.677 -1.853 -15.606 1.00 98.69 162 LEU A CA 1
ATOM 1138 C C . LEU A 1 162 ? 7.038 -1.171 -15.783 1.00 98.69 162 LEU A C 1
ATOM 1140 O O . LEU A 1 162 ? 7.561 -1.139 -16.899 1.00 98.69 162 LEU A O 1
ATOM 1144 N N . SER A 1 163 ? 7.639 -0.675 -14.697 1.00 98.62 163 SER A N 1
ATOM 1145 C CA . SER A 1 163 ? 8.955 -0.029 -14.735 1.00 98.62 163 SER A CA 1
ATOM 1146 C C . SER A 1 163 ? 10.062 -0.991 -15.181 1.00 98.62 163 SER A C 1
ATOM 1148 O O . SER A 1 163 ? 10.885 -0.633 -16.023 1.00 98.62 163 SER A O 1
ATOM 1150 N N . ILE A 1 164 ? 10.036 -2.242 -14.709 1.00 98.69 164 ILE A N 1
ATOM 1151 C CA . ILE A 1 164 ? 10.996 -3.280 -15.092 1.00 98.69 164 ILE A CA 1
ATOM 1152 C C . ILE A 1 164 ? 10.854 -3.591 -16.584 1.00 98.69 164 ILE A C 1
ATOM 1154 O O . ILE A 1 164 ? 11.847 -3.603 -17.314 1.00 98.69 164 ILE A O 1
ATOM 1158 N N . ARG A 1 165 ? 9.621 -3.785 -17.074 1.00 98.69 165 ARG A N 1
ATOM 1159 C CA . ARG A 1 165 ? 9.363 -4.020 -18.507 1.00 98.69 165 ARG A CA 1
ATOM 1160 C C . ARG A 1 165 ? 9.823 -2.842 -19.362 1.00 98.69 165 ARG A C 1
ATOM 1162 O O . ARG A 1 165 ? 10.458 -3.055 -20.394 1.00 98.69 165 ARG A O 1
ATOM 1169 N N . ALA A 1 166 ? 9.543 -1.613 -18.929 1.00 98.69 166 ALA A N 1
ATOM 1170 C CA . ALA A 1 166 ? 9.979 -0.402 -19.616 1.00 98.69 166 ALA A CA 1
ATOM 1171 C C . ALA A 1 166 ? 11.510 -0.298 -19.665 1.00 98.69 166 ALA A C 1
ATOM 1173 O O . ALA A 1 166 ? 12.064 0.044 -20.708 1.00 98.69 166 ALA A O 1
ATOM 1174 N N . MET A 1 167 ? 12.198 -0.656 -18.579 1.00 98.75 167 MET A N 1
ATOM 1175 C CA . MET A 1 167 ? 13.657 -0.691 -18.527 1.00 98.75 167 MET A CA 1
ATOM 1176 C C . MET A 1 167 ? 14.232 -1.714 -19.515 1.00 98.75 167 MET A C 1
ATOM 1178 O O . MET A 1 167 ? 15.114 -1.366 -20.297 1.00 98.75 167 MET A O 1
ATOM 1182 N N . TYR A 1 168 ? 13.712 -2.944 -19.548 1.00 98.69 168 TYR A N 1
ATOM 1183 C CA . TYR A 1 168 ? 14.165 -3.947 -20.522 1.00 98.69 168 TYR A CA 1
ATOM 1184 C C . TYR A 1 168 ? 13.900 -3.515 -21.969 1.00 98.69 168 TYR A C 1
ATOM 1186 O O . TYR A 1 168 ? 14.760 -3.691 -22.833 1.00 98.69 168 TYR A O 1
ATOM 1194 N N . ALA A 1 169 ? 12.746 -2.899 -22.236 1.00 98.62 169 ALA A N 1
ATOM 1195 C CA . ALA A 1 169 ? 12.444 -2.346 -23.552 1.00 98.62 169 ALA A CA 1
ATOM 1196 C C . ALA A 1 169 ? 13.420 -1.221 -23.935 1.00 98.62 169 ALA A C 1
ATOM 1198 O O . ALA A 1 169 ? 13.897 -1.184 -25.069 1.00 98.62 169 ALA A O 1
ATOM 1199 N N . LEU A 1 170 ? 13.756 -0.330 -22.998 1.00 98.56 170 LEU A N 1
ATOM 1200 C CA . LEU A 1 170 ? 14.729 0.740 -23.213 1.00 98.56 170 LEU A CA 1
ATOM 1201 C C . LEU A 1 170 ? 16.112 0.175 -23.552 1.00 98.56 170 LEU A C 1
ATOM 1203 O O . LEU A 1 170 ? 16.729 0.632 -24.510 1.00 98.56 170 LEU A O 1
ATOM 1207 N N . VAL A 1 171 ? 16.575 -0.839 -22.815 1.00 98.62 171 VAL A N 1
ATOM 1208 C CA . VAL A 1 171 ? 17.863 -1.501 -23.079 1.00 98.62 171 VAL A CA 1
ATOM 1209 C C . VAL A 1 171 ? 17.902 -2.065 -24.500 1.00 98.62 171 VAL A C 1
ATOM 1211 O O . VAL A 1 171 ? 18.845 -1.781 -25.235 1.00 98.62 171 VAL A O 1
ATOM 1214 N N . ALA A 1 172 ? 16.849 -2.763 -24.934 1.00 98.62 172 ALA A N 1
ATOM 1215 C CA . ALA A 1 172 ? 16.765 -3.278 -26.302 1.00 98.62 172 ALA A CA 1
ATOM 1216 C C . ALA A 1 172 ? 16.839 -2.154 -27.355 1.00 98.62 172 ALA A C 1
ATOM 1218 O O . ALA A 1 172 ? 17.538 -2.283 -28.360 1.00 98.62 172 ALA A O 1
ATOM 1219 N N . ARG A 1 173 ? 16.177 -1.014 -27.112 1.00 98.50 173 ARG A N 1
ATOM 1220 C CA . ARG A 1 173 ? 16.258 0.153 -28.007 1.00 98.50 173 ARG A CA 1
ATOM 1221 C C . ARG A 1 173 ? 17.641 0.797 -28.024 1.00 98.50 173 ARG A C 1
ATOM 1223 O O . ARG A 1 173 ? 18.076 1.240 -29.083 1.00 98.50 173 ARG A O 1
ATOM 1230 N N . CYS A 1 174 ? 18.343 0.832 -26.894 1.00 98.38 174 CYS A N 1
ATOM 1231 C CA . CYS A 1 174 ? 19.728 1.295 -26.842 1.00 98.38 174 CYS A CA 1
ATOM 1232 C C . CYS A 1 174 ? 20.648 0.396 -27.677 1.00 98.38 174 CYS A C 1
ATOM 1234 O O . CYS A 1 174 ? 21.487 0.910 -28.412 1.00 98.38 174 CYS A O 1
ATOM 1236 N N . GLU A 1 175 ? 20.464 -0.925 -27.626 1.00 98.50 175 GLU A N 1
ATOM 1237 C CA . GLU A 1 175 ? 21.232 -1.857 -28.460 1.00 98.50 175 GLU A CA 1
ATOM 1238 C C . GLU A 1 175 ? 20.932 -1.689 -29.955 1.00 98.50 175 GLU A C 1
ATOM 1240 O O . GLU A 1 175 ? 21.841 -1.722 -30.787 1.00 98.50 175 GLU A O 1
ATOM 1245 N N . GLU A 1 176 ? 19.665 -1.493 -30.322 1.00 98.56 176 GLU A N 1
ATOM 1246 C CA . GLU A 1 176 ? 19.279 -1.200 -31.706 1.00 98.56 176 GLU A CA 1
ATOM 1247 C C . GLU A 1 176 ? 19.895 0.113 -32.203 1.00 98.56 176 GLU A C 1
ATOM 1249 O O . GLU A 1 176 ? 20.425 0.165 -33.316 1.00 98.56 176 GLU A O 1
ATOM 1254 N N . LEU A 1 177 ? 19.865 1.159 -31.372 1.00 98.50 177 LEU A N 1
ATOM 1255 C CA . LEU A 1 177 ? 20.475 2.449 -31.679 1.00 98.50 177 LEU A CA 1
ATOM 1256 C C . LEU A 1 177 ? 21.991 2.323 -31.851 1.00 98.50 177 LEU A C 1
ATOM 1258 O O . LEU A 1 177 ? 22.532 2.858 -32.818 1.00 98.50 177 LEU A O 1
ATOM 1262 N N . ASP A 1 178 ? 22.669 1.596 -30.962 1.00 98.06 178 ASP A N 1
ATOM 1263 C CA . ASP A 1 178 ? 24.113 1.374 -31.056 1.00 98.06 178 ASP A CA 1
ATOM 1264 C C . ASP A 1 178 ? 24.483 0.679 -32.375 1.00 98.06 178 ASP A C 1
ATOM 1266 O O . ASP A 1 178 ? 25.355 1.150 -33.111 1.00 98.06 178 ASP A O 1
ATOM 1270 N N . ARG A 1 179 ? 23.737 -0.368 -32.758 1.00 98.44 179 ARG A N 1
ATOM 1271 C CA . ARG A 1 179 ? 23.902 -1.043 -34.059 1.00 98.44 179 ARG A CA 1
ATOM 1272 C C . ARG A 1 179 ? 23.676 -0.090 -35.232 1.00 98.44 179 ARG A C 1
ATOM 1274 O O . ARG A 1 179 ? 24.451 -0.113 -36.188 1.00 98.44 179 ARG A O 1
ATOM 1281 N N . ALA A 1 180 ? 22.653 0.762 -35.163 1.00 98.06 180 ALA A N 1
ATOM 1282 C CA . ALA A 1 180 ? 22.374 1.763 -36.193 1.00 98.06 180 ALA A CA 1
ATOM 1283 C C . ALA A 1 180 ? 23.455 2.859 -36.275 1.00 98.06 180 ALA A C 1
ATOM 1285 O O . ALA A 1 180 ? 23.650 3.453 -37.337 1.00 98.06 180 ALA A O 1
ATOM 1286 N N . MET A 1 181 ? 24.186 3.110 -35.184 1.00 98.31 181 MET A N 1
ATOM 1287 C CA . MET A 1 181 ? 25.267 4.095 -35.109 1.00 98.31 181 MET A CA 1
ATOM 1288 C C . MET A 1 181 ? 26.633 3.578 -35.585 1.00 98.31 181 MET A C 1
ATOM 1290 O O . MET A 1 181 ? 27.485 4.394 -35.947 1.00 98.31 181 MET A O 1
ATOM 1294 N N . GLN A 1 182 ? 26.840 2.260 -35.688 1.00 98.19 182 GLN A N 1
ATOM 1295 C CA . GLN A 1 182 ? 28.098 1.655 -36.164 1.00 98.19 182 GLN A CA 1
ATOM 1296 C C . GLN A 1 182 ? 28.692 2.259 -37.464 1.00 98.19 182 GLN A C 1
ATOM 1298 O O . GLN A 1 182 ? 29.909 2.445 -37.523 1.00 98.19 182 GLN A O 1
ATOM 1303 N N . PRO A 1 183 ? 27.922 2.618 -38.517 1.00 97.81 183 PRO A N 1
ATOM 1304 C CA . PRO A 1 183 ? 28.494 3.181 -39.747 1.00 97.81 183 PRO A CA 1
ATOM 1305 C C . PRO A 1 183 ? 28.864 4.673 -39.658 1.00 97.81 183 PRO A C 1
ATOM 1307 O O . PRO A 1 183 ? 29.555 5.188 -40.544 1.00 97.81 183 PRO A O 1
ATOM 1310 N N . VAL A 1 184 ? 28.429 5.392 -38.618 1.00 98.38 184 VAL A N 1
ATOM 1311 C CA . VAL A 1 184 ? 28.589 6.854 -38.512 1.00 98.38 184 VAL A CA 1
ATOM 1312 C C . VAL A 1 184 ? 30.063 7.300 -38.513 1.00 98.38 184 VAL A C 1
ATOM 1314 O O . VAL A 1 184 ? 30.391 8.219 -39.271 1.00 98.38 184 VAL A O 1
ATOM 1317 N N . PRO A 1 185 ? 30.999 6.656 -37.783 1.00 97.81 185 PRO A N 1
ATOM 1318 C CA . PRO A 1 185 ? 32.417 7.028 -37.828 1.00 97.81 185 PRO A CA 1
ATOM 1319 C C . PRO A 1 185 ? 33.052 6.852 -39.215 1.00 97.81 185 PRO A C 1
ATOM 1321 O O . PRO A 1 185 ? 33.869 7.675 -39.642 1.00 97.81 185 PRO A O 1
ATOM 1324 N N . ALA A 1 186 ? 32.661 5.801 -39.944 1.00 97.62 186 ALA A N 1
ATOM 1325 C CA . ALA A 1 186 ? 33.144 5.552 -41.299 1.00 97.62 186 ALA A CA 1
ATOM 1326 C C . ALA A 1 186 ? 32.627 6.617 -42.276 1.00 97.62 186 ALA A C 1
ATOM 1328 O O . ALA A 1 186 ? 33.394 7.138 -43.091 1.00 97.62 186 ALA A O 1
ATOM 1329 N N . LEU A 1 187 ? 31.352 6.999 -42.157 1.00 98.25 187 LEU A N 1
ATOM 1330 C CA . LEU A 1 187 ? 30.778 8.099 -42.929 1.00 98.25 187 LEU A CA 1
ATOM 1331 C C . LEU A 1 187 ? 31.498 9.424 -42.632 1.00 98.25 187 LEU A C 1
ATOM 1333 O O . LEU A 1 187 ? 31.895 10.128 -43.560 1.00 98.25 187 LEU A O 1
ATOM 1337 N N . ALA A 1 188 ? 31.759 9.720 -41.356 1.00 98.31 188 ALA A N 1
ATOM 1338 C CA . ALA A 1 188 ? 32.505 10.908 -40.947 1.00 98.31 188 ALA A CA 1
ATOM 1339 C C . ALA A 1 188 ? 33.932 10.934 -41.526 1.00 98.31 188 ALA A C 1
ATOM 1341 O O . ALA A 1 188 ? 34.422 11.988 -41.935 1.00 98.31 188 ALA A O 1
ATOM 1342 N N . LYS A 1 189 ? 34.608 9.779 -41.609 1.00 98.31 189 LYS A N 1
ATOM 1343 C CA . LYS A 1 189 ? 35.909 9.665 -42.286 1.00 98.31 189 LYS A CA 1
ATOM 1344 C C . LYS A 1 189 ? 35.797 9.987 -43.778 1.00 98.31 189 LYS A C 1
ATOM 1346 O O . LYS A 1 189 ? 36.531 10.847 -44.245 1.00 98.31 189 LYS A O 1
ATOM 1351 N N . ARG A 1 190 ? 34.838 9.388 -44.492 1.00 98.25 190 ARG A N 1
ATOM 1352 C CA . ARG A 1 190 ? 34.625 9.654 -45.928 1.00 98.25 190 ARG A CA 1
ATOM 1353 C C . ARG A 1 190 ? 34.371 11.134 -46.212 1.00 98.25 190 ARG A C 1
ATOM 1355 O O . ARG A 1 190 ? 34.898 11.661 -47.183 1.00 98.25 190 ARG A O 1
ATOM 1362 N N . ILE A 1 191 ? 33.601 11.812 -45.361 1.00 98.25 191 ILE A N 1
ATOM 1363 C CA . ILE A 1 191 ? 33.360 13.258 -45.482 1.00 98.25 191 ILE A CA 1
ATOM 1364 C C . ILE A 1 191 ? 34.662 14.051 -45.327 1.00 98.25 191 ILE A C 1
ATOM 1366 O O . ILE A 1 191 ? 34.927 14.949 -46.126 1.00 98.25 191 ILE A O 1
ATOM 1370 N N . ARG A 1 192 ? 35.499 13.708 -44.340 1.00 98.44 192 ARG A N 1
ATOM 1371 C CA . ARG A 1 192 ? 36.810 14.352 -44.154 1.00 98.44 192 ARG A CA 1
ATOM 1372 C C . ARG A 1 192 ? 37.748 14.107 -45.333 1.00 98.44 192 ARG A C 1
ATOM 1374 O O . ARG A 1 192 ? 38.400 15.047 -45.775 1.00 98.44 192 ARG A O 1
ATOM 1381 N N . ASP A 1 193 ? 37.769 12.890 -45.865 1.00 98.19 193 ASP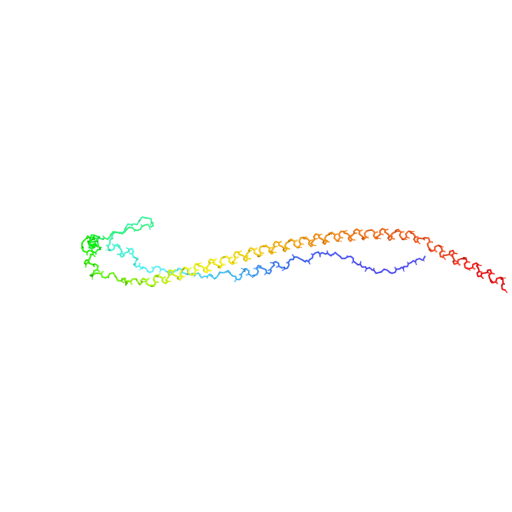 A N 1
ATOM 1382 C CA . ASP A 1 193 ? 38.582 12.548 -47.032 1.00 98.19 193 ASP A CA 1
ATOM 1383 C C . ASP A 1 193 ? 38.129 13.356 -48.263 1.00 98.19 193 ASP A C 1
ATOM 1385 O O . ASP A 1 193 ? 38.958 13.981 -48.924 1.00 98.19 193 ASP A O 1
ATOM 1389 N N . MET A 1 194 ? 36.814 13.440 -48.519 1.00 97.94 194 MET A N 1
ATOM 1390 C CA . MET A 1 194 ? 36.255 14.282 -49.588 1.00 97.94 194 MET A CA 1
ATOM 1391 C C . MET A 1 194 ? 36.646 15.751 -49.414 1.00 97.94 194 MET A C 1
ATOM 1393 O O . MET A 1 194 ? 37.128 16.374 -50.360 1.00 97.94 194 MET A O 1
ATOM 1397 N N . LYS A 1 195 ? 36.513 16.296 -48.199 1.00 97.94 195 LYS A N 1
ATOM 1398 C CA . LYS A 1 195 ? 36.954 17.661 -47.896 1.00 97.94 195 LYS A CA 1
ATOM 1399 C C . LYS A 1 195 ? 38.437 17.858 -48.235 1.00 97.94 195 LYS A C 1
ATOM 1401 O O . LYS A 1 195 ? 38.765 18.796 -48.950 1.00 97.94 195 LYS A O 1
ATOM 1406 N N . GLY A 1 196 ? 39.316 16.954 -47.801 1.00 97.88 196 GLY A N 1
ATOM 1407 C CA . GLY A 1 196 ? 40.750 17.045 -48.093 1.00 97.88 196 GLY A CA 1
ATOM 1408 C C . GLY A 1 196 ? 41.073 16.965 -49.590 1.00 97.88 196 GLY A C 1
ATOM 1409 O O . GLY A 1 196 ? 41.981 17.645 -50.066 1.00 97.88 196 GLY A O 1
ATOM 1410 N N . THR A 1 197 ? 40.322 16.172 -50.364 1.00 97.31 197 THR A N 1
ATOM 1411 C CA . THR A 1 197 ? 40.472 16.159 -51.831 1.00 97.31 197 THR A CA 1
ATOM 1412 C C . THR A 1 197 ? 40.037 17.474 -52.473 1.00 97.31 197 THR A C 1
ATOM 1414 O O . THR A 1 197 ? 40.724 17.953 -53.372 1.00 97.31 197 THR A O 1
ATOM 1417 N N . LEU A 1 198 ? 38.954 18.088 -51.986 1.00 97.50 198 LEU A N 1
ATOM 1418 C CA . LEU A 1 198 ? 38.485 19.388 -52.469 1.00 97.50 198 LEU A CA 1
ATOM 1419 C C . LEU A 1 198 ? 39.493 20.501 -52.163 1.00 97.50 198 LEU A C 1
ATOM 1421 O O . LEU A 1 198 ? 39.803 21.286 -53.051 1.00 97.50 198 LEU A O 1
ATOM 1425 N N . GLU A 1 199 ? 40.070 20.522 -50.961 1.00 97.12 199 GLU A N 1
ATOM 1426 C CA . GLU A 1 199 ? 41.097 21.504 -50.577 1.00 97.12 199 GLU A CA 1
ATOM 1427 C C . GLU A 1 199 ? 42.351 21.411 -51.464 1.00 97.12 199 GLU A C 1
ATOM 1429 O O . GLU A 1 199 ? 42.928 22.427 -51.849 1.00 97.12 199 GLU A O 1
ATOM 1434 N N . ARG A 1 200 ? 42.767 20.194 -51.845 1.00 96.38 200 ARG A N 1
ATOM 1435 C CA . ARG A 1 200 ? 43.889 19.997 -52.780 1.00 96.38 200 ARG A CA 1
ATOM 1436 C C . ARG A 1 200 ? 43.570 20.495 -54.183 1.00 96.38 200 ARG A C 1
ATOM 1438 O O . ARG A 1 200 ? 44.427 21.117 -54.800 1.00 96.38 200 ARG A O 1
ATOM 1445 N N . LEU A 1 201 ? 42.367 20.212 -54.684 1.00 96.44 201 LEU A N 1
ATOM 1446 C CA . LEU A 1 201 ? 41.926 20.718 -55.985 1.00 96.44 201 LEU A CA 1
ATOM 1447 C C . LEU A 1 201 ? 41.884 22.248 -55.986 1.00 96.44 201 LEU A C 1
ATOM 1449 O O . LEU A 1 201 ? 42.394 22.867 -56.912 1.00 96.44 201 LEU A O 1
ATOM 1453 N N . GLU A 1 202 ? 41.361 22.858 -54.923 1.00 96.19 202 GLU A N 1
ATOM 1454 C CA . GLU A 1 202 ? 41.336 24.313 -54.774 1.00 96.19 202 GLU A CA 1
ATOM 1455 C C . GLU A 1 202 ? 42.749 24.917 -54.785 1.00 96.19 202 GLU A C 1
ATOM 1457 O O . GLU A 1 202 ? 42.973 25.939 -55.429 1.00 96.19 202 GLU A O 1
ATOM 1462 N N . GLY A 1 203 ? 43.720 24.275 -54.128 1.00 94.81 203 GLY A N 1
ATOM 1463 C CA . GLY A 1 203 ? 45.120 24.711 -54.132 1.00 94.81 203 GLY A CA 1
ATOM 1464 C C . GLY A 1 203 ? 45.827 24.601 -55.489 1.00 94.81 203 GLY A C 1
ATOM 1465 O O . GLY A 1 203 ? 46.824 25.283 -55.688 1.00 94.81 203 GLY A O 1
ATOM 1466 N N . LEU A 1 204 ? 45.328 23.772 -56.412 1.00 92.44 204 LEU A N 1
ATOM 1467 C CA . LEU A 1 204 ? 45.834 23.671 -57.790 1.00 92.44 204 LEU A CA 1
ATOM 1468 C C . LEU A 1 204 ? 45.168 24.674 -58.745 1.00 92.44 204 LEU A C 1
ATOM 1470 O O . LEU A 1 204 ? 45.686 24.915 -59.833 1.00 92.44 204 LEU A O 1
ATOM 1474 N N . CYS A 1 205 ? 44.007 25.217 -58.370 1.00 84.00 205 CYS A N 1
ATOM 1475 C CA . CYS A 1 205 ? 43.251 26.190 -59.162 1.00 84.00 205 CYS A CA 1
ATOM 1476 C C . CYS A 1 205 ? 43.488 27.651 -58.736 1.00 84.00 205 CYS A C 1
ATOM 1478 O O . CYS A 1 205 ? 42.889 28.549 -59.329 1.00 84.00 205 CYS A O 1
ATOM 1480 N N . LYS A 1 206 ? 44.316 27.880 -57.714 1.00 64.00 206 LYS A N 1
ATOM 1481 C CA . LYS A 1 206 ? 44.828 29.195 -57.303 1.00 64.00 206 LYS A CA 1
ATOM 1482 C C . LYS A 1 206 ? 46.208 29.423 -57.901 1.00 64.00 206 LYS A C 1
ATOM 1484 O O . LYS A 1 206 ? 46.478 30.586 -58.264 1.00 64.00 206 LYS A O 1
#

pLDDT: mean 75.88, std 23.63, range [34.47, 98.81]

InterPro domains:
  IPR019314 BLOC-1-related complex subunit 6 [PTHR13440] (25-206)
  IPR046465 BLOC-1-related complex subunit 6, C-terminal helix [PF10157] (103-202)

Secondary structure (DSSP, 8-state):
----PPPPP----------SSSSTHHHHHHHGGG-----------------HHHHHHHHEEEEEETTEEEEEETTHHHHHHHH---TTTSHHHHTTTS--SSPPPPHHHHHHHHHHHHHHHHHHHHHHHHHHHHHHHHHHHHHHHHHHHHHHHHHHHHHHHHHHHHHHHHHHHHHHHHHHHTTHHHHHHHHHHHHHHHHHHHHH--

Sequence (206 aa):
MEVPASRPAATVGPLAEEGASQDERSLEALSLAAGGGAVAGRSLPEGRRATLASALELEGTVLREGQLTQFVANNLERRIRLSGVPRGEAAAAAAAASGSSIPAIDPGALQDVVTLAGQVAAQVDELLRNVHCGLQALTALSVGCIQTYRDGVESLGEAADLSIRAMYALVARCEELDRAMQPVPALAKRIRDMKGTLERLEGLCK

Radius of gyration: 52.27 Å; chains: 1; bounding box: 109×66×136 Å

Organism: Pavo cristatus (NCBI:txid9049)

Foldseek 3Di:
DDDDDDDDDDDDDDPDDDDDPDPVVVVVVVVVVPDDDDPPDDDDDDPDDCPVVNVLVVQFDWDDDPPDIDGDGPPNVVVCVVVDDPPDPCVVVVCVPDPPPDPPDDVVVVVVVVVVVVVVVVVVVVVVVVVVVVVVVVVVVVVVVVVVVVVVVVVVVVVVVVVVVVVVVVVVVVVVVVVVCVCVVVVVVVVVVVVVVVVVVVVVVD